Protein AF-A0A2V6NRJ3-F1 (afdb_monomer)

Sequence (224 aa):
MLRALVRHWELKLLSLVVAVTLWFFVVGGEKSEIMLSARLEYVNLPPGLTLVGPTPETIDVLVQGVRTTLARLTPEDLRAEVNLARLRAGEAVVQLVPDSVLKPRGVSVLRLSPSRVHLALEPIATAEVRVVPRLTGTPEPGYRVGAVSITPPTVEVRGPRSEVASRAEIHTSPIDVSGARGPITRSVALAPAPGAVRLTKTRAVDVTVEIREQRVVPQNRPPR

pLDDT: mean 86.4, std 8.78, range [53.56, 94.94]

Foldseek 3Di:
DCVVVPPPVVVVVVVVVVVVVVVCVVVVDPKDKDKEKAAEEEPQADPQKDWDDDFDRIKIWIKIFGPVVVVPDHNDQKYAYDYCNPPDAAKDKDFGDQVSIRHDPGMGTDDIVPRITIIGMAGKDKDKAFEDEAEDAAEDPQKDWDDKDKVPRIFIKIFGPVLRVVGRYWYWDYDYNHHPDAKDWDWTATDDDPDGMDGDPDGTMIMIIGMDGDPDPPPDDDDD

Mean predicted aligned error: 10.9 Å

Nearest PDB structures (foldseek):
  4qdy-assembly1_A-2  TM=5.725E-01  e=2.135E-10  Streptococcus pneumoniae TIGR4
  2kxy-assembly1_A  TM=7.246E-01  e=1.358E-04  Streptococcus thermophilus LMG 18311
  4w29-assembly2_DZ  TM=2.722E-01  e=9.051E-03  Thermus thermophilus HB27
  4fzq-assembly1_F  TM=2.663E-01  e=5.347E+00  Streptococcus suis 98HAH33
  4aod-assembly1_A  TM=1.430E-01  e=2.359E+00  Biomphalaria glabrata

Solvent-accessible surface area (backbone atoms only — not comparable to full-atom values): 12826 Å² total; per-residue (Å²): 124,70,70,70,66,62,58,64,46,66,62,52,49,51,50,48,51,52,49,52,53,52,48,49,61,73,63,66,67,70,63,42,75,50,80,43,54,23,41,46,43,81,38,60,69,49,89,62,52,40,81,54,79,86,66,75,58,58,35,43,32,35,35,34,23,45,57,76,58,56,75,70,62,53,47,86,58,28,39,32,56,44,79,35,63,87,62,65,76,42,80,45,77,48,74,63,51,64,83,41,38,50,61,58,89,73,56,44,60,78,46,57,43,70,42,61,45,68,44,33,31,30,47,55,39,74,47,77,23,37,59,42,81,34,77,37,77,54,44,29,93,60,37,37,82,55,65,7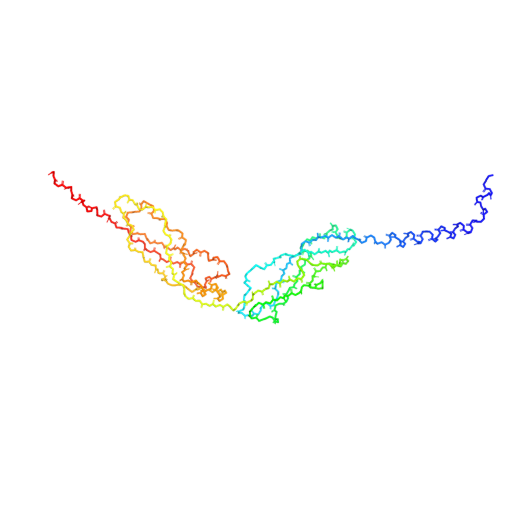4,49,54,48,64,51,57,44,55,36,35,20,40,40,68,65,49,72,74,41,67,65,43,46,34,45,78,42,77,42,57,65,37,83,50,68,46,75,46,80,38,46,54,44,84,54,83,78,74,47,41,66,74,83,64,62,58,34,40,37,37,38,36,39,41,75,53,81,77,75,80,78,78,76,78,83,130

Radius of gyration: 35.21 Å; Cα contacts (8 Å, |Δi|>4): 428; chains: 1; bounding box: 82×29×127 Å

Secondary structure (DSSP, 8-state):
-THHHHTTHHHHHHHHHHHHHHHHHHHTT-EEEEEEEEEEEEE-PPTTEEEES---SEEEEEEEEEHHHHTT--GGG-EEEEE-TT--SEEEEEE--GGGEE--TTEEEEEEESSEEEEEEEEEEEEEEEEE--EES-PPTTEEEEEEEEESSEEEEEEEHHHHHT--EEEBSPEE-TT--S-EEEEEEBPPPSSS-EESS-SEEEEEEEEEE------PPPP-

Structure (mmCIF, N/CA/C/O backbone):
data_AF-A0A2V6NRJ3-F1
#
_entry.id   AF-A0A2V6NRJ3-F1
#
loop_
_atom_site.group_PDB
_atom_site.id
_atom_site.type_symbol
_atom_site.label_atom_id
_atom_site.label_alt_id
_atom_site.label_comp_id
_atom_site.label_asym_id
_atom_site.label_entity_id
_atom_site.label_seq_id
_atom_site.pdbx_PDB_ins_code
_atom_site.Cartn_x
_atom_site.Cartn_y
_atom_site.Cartn_z
_atom_site.occupancy
_atom_site.B_iso_or_equiv
_atom_site.auth_seq_id
_atom_site.auth_comp_id
_atom_site.auth_asym_id
_atom_site.auth_atom_id
_atom_site.pdbx_PDB_model_num
ATOM 1 N N . MET A 1 1 ? 62.191 12.657 -53.535 1.00 53.56 1 MET A N 1
ATOM 2 C CA . MET A 1 1 ? 61.466 12.024 -52.409 1.00 53.56 1 MET A CA 1
ATOM 3 C C . MET A 1 1 ? 59.938 12.153 -52.512 1.00 53.56 1 MET A C 1
ATOM 5 O O . MET A 1 1 ? 59.269 11.167 -52.247 1.00 53.56 1 MET A O 1
ATOM 9 N N . LEU A 1 2 ? 59.361 13.266 -53.002 1.00 55.47 2 LEU A N 1
ATOM 10 C CA . LEU A 1 2 ? 57.891 13.418 -53.124 1.00 55.47 2 LEU A CA 1
ATOM 11 C C . LEU A 1 2 ? 57.203 12.556 -54.211 1.00 55.47 2 LEU A C 1
ATOM 13 O O . LEU A 1 2 ? 56.024 12.248 -54.082 1.00 55.47 2 LEU A O 1
ATOM 17 N N . ARG A 1 3 ? 57.903 12.109 -55.266 1.00 55.88 3 ARG A N 1
ATOM 18 C CA . ARG A 1 3 ? 57.294 11.313 -56.362 1.00 55.88 3 ARG A CA 1
ATOM 19 C C . ARG A 1 3 ? 56.831 9.907 -55.945 1.00 55.88 3 ARG A C 1
ATOM 21 O O . ARG A 1 3 ? 55.933 9.359 -56.574 1.00 55.88 3 ARG A O 1
ATOM 28 N N . ALA A 1 4 ? 57.394 9.341 -54.875 1.00 61.56 4 ALA A N 1
ATOM 29 C CA . ALA A 1 4 ? 56.942 8.061 -54.319 1.00 61.56 4 ALA A CA 1
ATOM 30 C C . ALA A 1 4 ? 55.594 8.188 -53.581 1.00 61.56 4 ALA A C 1
ATOM 32 O O . ALA A 1 4 ? 54.840 7.219 -53.499 1.00 61.56 4 ALA A O 1
ATOM 33 N N . LEU A 1 5 ? 55.261 9.389 -53.088 1.00 61.09 5 LEU A N 1
ATOM 34 C CA . LEU A 1 5 ? 53.982 9.647 -52.426 1.00 61.09 5 LEU A CA 1
ATOM 35 C C . LEU A 1 5 ? 52.813 9.689 -53.422 1.00 61.09 5 LEU A C 1
ATOM 37 O O . LEU A 1 5 ? 51.746 9.169 -53.102 1.00 61.09 5 LEU A O 1
ATOM 41 N N . VAL A 1 6 ? 53.031 10.233 -54.626 1.00 63.06 6 VAL A N 1
ATOM 42 C CA . VAL A 1 6 ? 51.985 10.453 -55.652 1.00 63.06 6 VAL A CA 1
ATOM 43 C C . VAL A 1 6 ? 51.696 9.196 -56.492 1.00 63.06 6 VAL A C 1
ATOM 45 O O . VAL A 1 6 ? 50.669 9.102 -57.161 1.00 63.06 6 VAL A O 1
ATOM 48 N N . ARG A 1 7 ? 52.566 8.179 -56.439 1.00 68.06 7 ARG A N 1
ATOM 49 C CA . ARG A 1 7 ? 52.340 6.904 -57.136 1.00 68.06 7 ARG A CA 1
ATOM 50 C C . ARG A 1 7 ? 51.262 6.089 -56.402 1.00 68.06 7 ARG A C 1
ATOM 52 O O . ARG A 1 7 ? 51.369 5.876 -55.193 1.00 68.06 7 ARG A O 1
ATOM 59 N N . HIS A 1 8 ? 50.239 5.643 -57.136 1.00 77.25 8 HIS A N 1
ATOM 60 C CA . HIS A 1 8 ? 49.034 4.954 -56.632 1.00 77.25 8 HIS A CA 1
ATOM 61 C C . HIS A 1 8 ? 48.140 5.791 -55.699 1.00 77.25 8 HIS A C 1
ATOM 63 O O . HIS A 1 8 ? 47.551 5.262 -54.756 1.00 77.25 8 HIS A O 1
ATOM 69 N N . TRP A 1 9 ? 48.036 7.099 -55.944 1.00 81.31 9 TRP A N 1
ATOM 70 C CA . TRP A 1 9 ? 47.175 7.985 -55.154 1.00 81.31 9 TRP A CA 1
ATOM 71 C C . TRP A 1 9 ? 45.694 7.550 -55.167 1.00 81.31 9 TRP A C 1
ATOM 73 O O . TRP A 1 9 ? 45.023 7.687 -54.150 1.00 81.31 9 TRP A O 1
ATOM 83 N N . GLU A 1 10 ? 45.229 6.932 -56.257 1.00 83.62 10 GLU A N 1
ATOM 84 C CA . GLU A 1 10 ? 43.870 6.388 -56.415 1.00 83.62 10 GLU A CA 1
ATOM 85 C C . GLU A 1 10 ? 43.563 5.264 -55.416 1.00 83.62 10 GLU A C 1
ATOM 87 O O . GLU A 1 10 ? 42.546 5.296 -54.728 1.00 83.62 10 GLU A O 1
ATOM 92 N N . LEU A 1 11 ? 44.477 4.297 -55.275 1.00 86.88 11 LEU A N 1
ATOM 93 C CA . LEU A 1 11 ? 44.319 3.179 -54.337 1.00 86.88 11 LEU A CA 1
ATOM 94 C C . LEU A 1 11 ? 44.383 3.655 -52.882 1.00 86.88 11 LEU A C 1
ATOM 96 O O . LEU A 1 11 ? 43.649 3.159 -52.029 1.00 86.88 11 LEU A O 1
ATOM 100 N N . LYS A 1 12 ? 45.229 4.652 -52.598 1.00 85.69 12 LYS A N 1
ATOM 101 C CA . LYS A 1 12 ? 45.310 5.274 -51.270 1.00 85.69 12 LYS A CA 1
ATOM 102 C C . LYS A 1 12 ? 44.023 6.029 -50.938 1.00 85.69 12 LYS A C 1
ATOM 104 O O . LYS A 1 12 ? 43.508 5.866 -49.835 1.00 85.69 12 LYS A O 1
ATOM 109 N N . LEU A 1 13 ? 43.474 6.785 -51.892 1.00 90.69 13 LEU A N 1
ATOM 110 C CA . LEU A 1 13 ? 42.197 7.485 -51.741 1.00 90.69 13 LEU A CA 1
ATOM 111 C C . LEU A 1 13 ? 41.055 6.492 -51.489 1.00 90.69 13 LEU A C 1
ATOM 113 O O . LEU A 1 13 ? 40.307 6.659 -50.532 1.00 90.69 13 LEU A O 1
ATOM 117 N N . LEU A 1 14 ? 40.970 5.425 -52.288 1.00 92.00 14 LEU A N 1
ATOM 118 C CA . LEU A 1 14 ? 39.977 4.365 -52.116 1.00 92.00 14 LEU A CA 1
ATOM 119 C C . LEU A 1 14 ? 40.068 3.734 -50.719 1.00 92.00 14 LEU A C 1
ATOM 121 O O . LEU A 1 14 ? 39.056 3.595 -50.035 1.00 92.00 14 LEU A O 1
ATOM 125 N N . SER A 1 15 ? 41.283 3.406 -50.265 1.00 93.50 15 SER A N 1
ATOM 126 C CA . SER A 1 15 ? 41.498 2.829 -48.933 1.00 93.50 15 SER A CA 1
ATOM 127 C C . SER A 1 15 ? 41.101 3.784 -47.805 1.00 93.50 15 SER A C 1
ATOM 129 O O . SER A 1 15 ? 40.518 3.347 -46.817 1.00 93.50 15 SER A O 1
ATOM 131 N N . LEU A 1 16 ? 41.349 5.088 -47.975 1.00 94.06 16 LEU A N 1
ATOM 132 C CA . LEU A 1 16 ? 40.968 6.114 -47.010 1.00 94.06 16 LEU A CA 1
ATOM 133 C C . LEU A 1 16 ? 39.446 6.255 -46.938 1.00 94.06 16 LEU A C 1
ATOM 135 O O . LEU A 1 16 ? 38.899 6.308 -45.843 1.00 94.06 16 LEU A O 1
ATOM 139 N N . VAL A 1 17 ? 38.760 6.270 -48.083 1.00 94.94 17 VAL A N 1
ATOM 140 C CA . VAL A 1 17 ? 37.293 6.341 -48.133 1.00 94.94 17 VAL A CA 1
ATOM 141 C C . VAL A 1 17 ? 36.680 5.128 -47.441 1.00 94.94 17 VAL A C 1
ATOM 143 O O . VAL A 1 17 ? 35.855 5.300 -46.549 1.00 94.94 17 VAL A O 1
ATOM 146 N N . VAL A 1 18 ? 37.130 3.916 -47.777 1.00 94.69 18 VAL A N 1
ATOM 147 C CA . VAL A 1 18 ? 36.642 2.682 -47.141 1.00 94.69 18 VAL A CA 1
ATOM 148 C C . VAL A 1 18 ? 36.914 2.696 -45.638 1.00 94.69 18 VAL A C 1
ATOM 150 O O . VAL A 1 18 ? 36.018 2.373 -44.863 1.00 94.69 18 VAL A O 1
ATOM 153 N N . ALA A 1 19 ? 38.106 3.118 -45.209 1.00 94.88 19 ALA A N 1
ATOM 154 C CA . ALA A 1 19 ? 38.441 3.230 -43.793 1.00 94.88 19 ALA A CA 1
ATOM 155 C C . ALA A 1 19 ? 37.551 4.247 -43.062 1.00 94.88 19 ALA A C 1
ATOM 157 O O . ALA A 1 19 ? 37.085 3.953 -41.967 1.00 94.88 19 ALA A O 1
ATOM 158 N N . VAL A 1 20 ? 37.265 5.408 -43.663 1.00 93.69 20 VAL A N 1
ATOM 159 C CA . VAL A 1 20 ? 36.378 6.434 -43.086 1.00 93.69 20 VAL A CA 1
ATOM 160 C C . VAL A 1 20 ? 34.932 5.943 -43.021 1.00 93.69 20 VAL A C 1
ATOM 162 O O . VAL A 1 20 ? 34.273 6.142 -42.004 1.00 93.69 20 VAL A O 1
ATOM 165 N N . THR A 1 21 ? 34.438 5.260 -44.057 1.00 91.31 21 THR A N 1
ATOM 166 C CA . THR A 1 21 ? 33.099 4.654 -44.051 1.00 91.31 21 THR A CA 1
ATOM 167 C C . THR A 1 21 ? 32.986 3.573 -42.980 1.00 91.31 21 THR A C 1
ATOM 169 O O . THR A 1 21 ? 32.015 3.564 -42.226 1.00 91.31 21 THR A O 1
ATOM 172 N N . LEU A 1 22 ? 33.988 2.695 -42.868 1.00 90.75 22 LEU A N 1
ATOM 173 C CA . LEU A 1 22 ? 34.015 1.644 -41.852 1.00 90.75 22 LEU A CA 1
ATOM 174 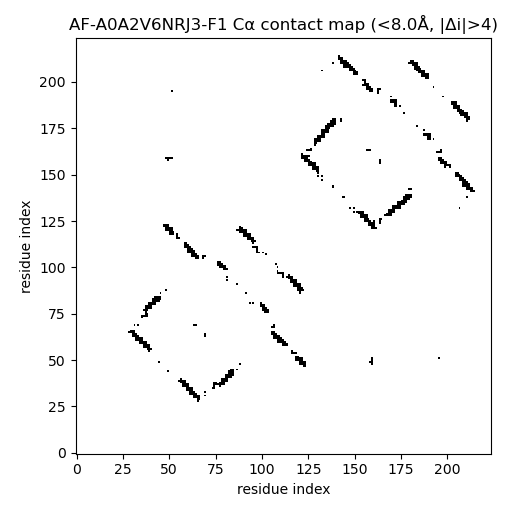C C . LEU A 1 22 ? 34.127 2.241 -40.443 1.00 90.75 22 LEU A C 1
ATOM 176 O O . LEU A 1 22 ? 33.425 1.811 -39.536 1.00 90.75 22 LEU A O 1
ATOM 180 N N . TRP A 1 23 ? 34.958 3.270 -40.267 1.00 88.25 23 TRP A N 1
ATOM 181 C CA . TRP A 1 23 ? 35.092 3.994 -39.006 1.00 88.25 23 TRP A CA 1
ATOM 182 C C . TRP A 1 23 ? 33.776 4.662 -38.603 1.00 88.25 23 TRP A C 1
ATOM 184 O O . TRP A 1 23 ? 33.347 4.511 -37.465 1.00 88.25 23 TRP A O 1
ATOM 194 N N . PHE A 1 24 ? 33.079 5.319 -39.533 1.00 85.38 24 PHE A N 1
ATOM 195 C CA . PHE A 1 24 ? 31.773 5.918 -39.258 1.00 85.38 24 PHE A CA 1
ATOM 196 C C . PHE A 1 24 ? 30.711 4.862 -38.922 1.00 85.38 24 PHE A C 1
ATOM 198 O O . PHE A 1 24 ? 29.889 5.079 -38.037 1.00 85.38 24 PHE A O 1
ATOM 205 N N . PHE A 1 25 ? 30.750 3.699 -39.577 1.00 83.50 25 PHE A N 1
ATOM 206 C CA . PHE A 1 25 ? 29.865 2.576 -39.264 1.00 83.50 25 PHE A CA 1
ATOM 207 C C . PHE A 1 25 ? 30.134 1.991 -37.867 1.00 83.50 25 PHE A C 1
ATOM 209 O O . PHE A 1 25 ? 29.195 1.645 -37.159 1.00 83.50 25 PHE A O 1
ATOM 216 N N . VAL A 1 26 ? 31.404 1.924 -37.450 1.00 80.31 26 VAL A N 1
ATOM 217 C CA . VAL A 1 26 ? 31.814 1.413 -36.130 1.00 80.31 26 VAL A CA 1
ATOM 218 C C . VAL A 1 26 ? 31.542 2.423 -35.007 1.00 80.31 26 VAL A C 1
ATOM 220 O O . VAL A 1 26 ? 31.117 2.030 -33.927 1.00 80.31 26 VAL A O 1
ATOM 223 N N . VAL A 1 27 ? 31.759 3.719 -35.248 1.00 73.06 27 VAL A N 1
ATOM 224 C CA . VAL A 1 27 ? 31.543 4.797 -34.260 1.00 73.06 27 VAL A CA 1
ATOM 225 C C . VAL A 1 27 ? 30.073 5.236 -34.199 1.00 73.06 27 VAL A C 1
ATOM 227 O O . VAL A 1 27 ? 29.630 5.848 -33.224 1.00 73.06 27 VAL A O 1
ATOM 230 N N . GLY A 1 28 ? 29.289 4.902 -35.225 1.00 61.88 28 GLY A N 1
ATOM 231 C CA . GLY A 1 28 ? 27.873 5.218 -35.363 1.00 61.88 28 GLY A CA 1
ATOM 232 C C . GLY A 1 28 ? 26.976 4.451 -34.394 1.00 61.88 28 GLY A C 1
ATOM 233 O O . GLY A 1 28 ? 26.194 3.602 -34.809 1.00 61.88 28 GLY A O 1
ATOM 234 N N . GLY A 1 29 ? 27.033 4.801 -33.110 1.00 65.00 29 GLY A N 1
ATOM 235 C CA . GLY A 1 29 ? 26.020 4.424 -32.130 1.00 65.00 29 GLY A CA 1
ATOM 236 C C . GLY A 1 29 ? 26.569 3.735 -30.893 1.00 65.00 29 GLY A C 1
ATOM 237 O O . GLY A 1 29 ? 26.218 2.587 -30.629 1.00 65.00 29 GLY A O 1
ATOM 238 N N . GLU A 1 30 ? 27.334 4.463 -30.078 1.00 70.31 30 GLU A N 1
ATOM 239 C CA . GLU A 1 30 ? 27.558 4.084 -28.680 1.00 70.31 30 GLU A CA 1
ATOM 240 C C . GLU A 1 30 ? 26.231 4.173 -27.909 1.00 70.31 30 GLU A C 1
ATOM 242 O O . GLU A 1 30 ? 25.899 5.168 -27.253 1.00 70.31 30 GLU A O 1
ATOM 247 N N . LYS A 1 31 ? 25.417 3.126 -28.040 1.00 77.50 31 LYS A N 1
ATOM 248 C CA . LYS A 1 31 ? 24.295 2.889 -27.144 1.00 77.50 31 LYS A CA 1
ATOM 249 C C . LYS A 1 31 ? 24.882 2.519 -25.792 1.00 77.50 31 LYS A C 1
ATOM 251 O O . LYS A 1 31 ? 25.672 1.587 -25.688 1.00 77.50 31 LYS A O 1
ATOM 256 N N . SER A 1 32 ? 24.508 3.273 -24.772 1.00 85.12 32 SER A N 1
ATOM 257 C CA . SER A 1 32 ? 24.878 2.974 -23.395 1.00 85.12 32 SER A CA 1
ATOM 258 C C . SER A 1 32 ? 23.688 2.330 -22.692 1.00 85.12 32 SER A C 1
ATOM 260 O O . SER A 1 32 ? 22.548 2.486 -23.135 1.00 85.12 32 SER A O 1
ATOM 262 N N . GLU A 1 33 ? 23.963 1.586 -21.628 1.00 91.31 33 GLU A N 1
ATOM 263 C CA . GLU A 1 33 ? 22.962 0.948 -20.783 1.00 91.31 33 GLU A CA 1
ATOM 264 C C . GLU A 1 33 ? 23.112 1.483 -19.363 1.00 91.31 33 GLU A C 1
ATOM 266 O O . GLU A 1 33 ? 24.217 1.500 -18.820 1.00 91.31 33 GLU A O 1
ATOM 271 N N . ILE A 1 34 ? 22.011 1.937 -18.769 1.00 90.94 34 ILE A N 1
ATOM 272 C CA . ILE A 1 34 ? 21.980 2.402 -17.380 1.00 90.94 34 ILE A CA 1
ATOM 273 C C . ILE A 1 34 ? 20.817 1.748 -16.639 1.00 90.94 34 ILE A C 1
ATOM 275 O O . ILE A 1 34 ? 19.773 1.460 -17.225 1.00 90.94 34 ILE A O 1
ATOM 279 N N . MET A 1 35 ? 21.007 1.509 -15.343 1.00 91.31 35 MET A N 1
ATOM 280 C CA . MET A 1 35 ? 19.947 1.043 -14.453 1.00 91.31 35 MET A CA 1
ATOM 281 C C . MET A 1 35 ? 19.276 2.255 -13.810 1.00 91.31 35 MET A C 1
ATOM 283 O O . MET A 1 35 ? 19.960 3.100 -13.234 1.00 91.31 35 MET A O 1
ATOM 287 N N . LEU A 1 36 ? 17.952 2.330 -13.895 1.00 91.50 36 LEU A N 1
ATOM 288 C CA . LEU A 1 36 ? 17.148 3.366 -13.254 1.00 91.50 36 LEU A CA 1
ATOM 289 C C . LEU A 1 36 ? 15.957 2.735 -12.547 1.00 91.50 36 LEU A C 1
ATOM 291 O O . LEU A 1 36 ? 15.417 1.738 -13.014 1.00 91.50 36 LEU A O 1
ATOM 295 N N . SER A 1 37 ? 15.509 3.343 -11.456 1.00 92.38 37 SER A N 1
ATOM 296 C CA . SER A 1 37 ? 14.285 2.914 -10.787 1.00 92.38 37 SER A CA 1
ATOM 297 C C . SER A 1 37 ? 13.082 3.624 -11.410 1.00 92.38 37 SER A C 1
ATOM 299 O O . SER A 1 37 ? 13.050 4.849 -11.471 1.00 92.38 37 SER A O 1
ATOM 301 N N . ALA A 1 38 ? 12.096 2.862 -11.873 1.00 91.94 38 ALA A N 1
ATOM 302 C CA . ALA A 1 38 ? 10.825 3.366 -12.387 1.00 91.94 38 ALA A CA 1
ATOM 303 C C . ALA A 1 38 ? 9.729 3.208 -11.330 1.00 91.94 38 ALA A C 1
ATOM 305 O O . ALA A 1 38 ? 9.717 2.220 -10.589 1.00 91.94 38 ALA A O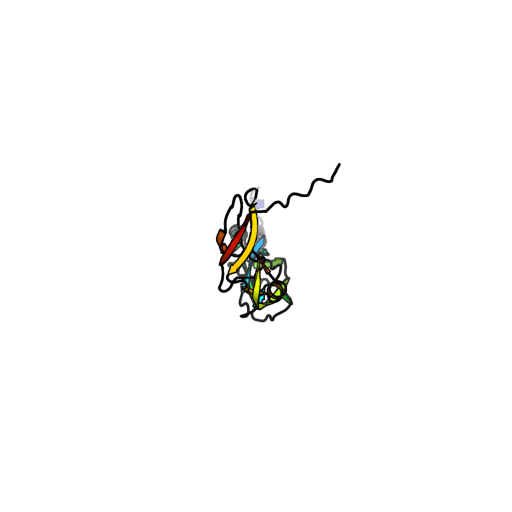 1
ATOM 306 N N . ARG A 1 39 ? 8.783 4.150 -11.279 1.00 92.50 39 ARG A N 1
ATOM 307 C CA . ARG A 1 39 ? 7.609 4.038 -10.399 1.00 92.50 39 ARG A CA 1
ATOM 308 C C . ARG A 1 39 ? 6.617 3.034 -10.984 1.00 92.50 39 ARG A C 1
ATOM 310 O O . ARG A 1 39 ? 6.313 3.092 -12.175 1.00 92.50 39 ARG A O 1
ATOM 317 N N . LEU A 1 40 ? 6.121 2.131 -10.142 1.00 91.69 40 LEU A N 1
ATOM 318 C CA . LEU A 1 40 ? 5.108 1.145 -10.498 1.00 91.69 40 LEU A CA 1
ATOM 319 C C . LEU A 1 40 ? 3.719 1.674 -10.125 1.00 91.69 40 LEU A C 1
ATOM 321 O O . LEU A 1 40 ? 3.447 1.957 -8.959 1.00 91.69 40 LEU A O 1
ATOM 325 N N . GLU A 1 41 ? 2.843 1.800 -11.115 1.00 91.81 41 GLU A N 1
ATOM 326 C CA . GLU A 1 41 ? 1.465 2.256 -10.952 1.00 91.81 41 GLU A CA 1
ATOM 327 C C . GLU A 1 41 ? 0.484 1.117 -11.244 1.00 91.81 41 GLU A C 1
ATOM 329 O O . GLU A 1 41 ? 0.568 0.419 -12.256 1.00 91.81 41 GLU A O 1
ATOM 334 N N . TYR A 1 42 ? -0.475 0.931 -10.342 1.00 91.31 42 TYR A N 1
ATOM 335 C CA . TYR A 1 42 ? -1.514 -0.085 -10.456 1.00 91.31 42 TYR A CA 1
ATOM 336 C C . TYR A 1 42 ? -2.785 0.551 -11.020 1.00 91.31 42 TYR A C 1
ATOM 338 O O . TYR A 1 42 ? -3.475 1.299 -10.326 1.00 91.31 42 TYR A O 1
ATOM 346 N N . VAL A 1 43 ? -3.104 0.258 -12.281 1.00 91.56 43 VAL A N 1
ATOM 347 C CA . VAL A 1 43 ? -4.228 0.872 -13.002 1.00 91.56 43 VAL A CA 1
ATOM 348 C C . VAL A 1 43 ? -5.411 -0.087 -13.126 1.00 91.56 43 VAL A C 1
ATOM 350 O O . VAL A 1 43 ? -5.253 -1.309 -13.165 1.00 91.56 43 VAL A O 1
ATOM 353 N N . ASN A 1 44 ? -6.618 0.476 -13.227 1.00 91.69 44 ASN A N 1
ATOM 354 C CA . ASN A 1 44 ? -7.875 -0.261 -13.404 1.00 91.69 44 ASN A CA 1
ATOM 355 C C . ASN A 1 44 ? -8.155 -1.316 -12.317 1.00 91.69 44 ASN A C 1
ATOM 357 O O . ASN A 1 44 ? -8.565 -2.437 -12.620 1.00 91.69 44 ASN A O 1
ATOM 361 N N . LEU A 1 45 ? -7.942 -0.966 -11.046 1.00 91.12 45 LEU A N 1
ATOM 362 C CA . LEU A 1 45 ? -8.330 -1.819 -9.922 1.00 91.12 45 LEU A CA 1
ATOM 363 C C . LEU A 1 45 ? -9.860 -2.030 -9.923 1.00 91.12 45 LEU A C 1
ATOM 365 O O . LEU A 1 45 ? -10.599 -1.041 -9.887 1.00 91.12 45 LEU A O 1
ATOM 369 N N . PRO A 1 46 ? -10.359 -3.283 -9.960 1.00 90.38 46 PRO A N 1
ATOM 370 C CA . PRO A 1 46 ? -11.793 -3.542 -9.954 1.00 90.38 46 PRO A CA 1
ATOM 371 C C . PRO A 1 46 ? -12.486 -2.959 -8.711 1.00 90.38 46 PRO A C 1
ATOM 373 O O . PRO A 1 46 ? -11.929 -3.014 -7.608 1.00 90.38 46 PRO A O 1
ATOM 376 N N . PRO A 1 47 ? -13.714 -2.424 -8.851 1.00 88.88 47 PRO A N 1
ATOM 377 C CA . PRO A 1 47 ? -14.427 -1.825 -7.733 1.00 88.88 47 PRO A CA 1
ATOM 378 C C . PRO A 1 47 ? -14.684 -2.861 -6.637 1.00 88.88 47 PRO A C 1
ATOM 380 O O . PRO A 1 47 ? -15.080 -3.994 -6.903 1.00 88.88 47 PRO A O 1
ATOM 383 N N . GLY A 1 48 ? -14.468 -2.455 -5.386 1.00 89.12 48 GLY A N 1
ATOM 384 C CA . GLY A 1 48 ? -14.662 -3.326 -4.228 1.00 89.12 48 GLY A CA 1
ATOM 385 C C . GLY A 1 48 ? -13.501 -4.278 -3.943 1.00 89.12 48 GLY A C 1
ATOM 386 O O . GLY A 1 48 ? -13.610 -5.038 -2.988 1.00 89.12 48 GLY A O 1
ATOM 387 N N . LEU A 1 49 ? -12.400 -4.226 -4.700 1.00 91.25 49 LEU A N 1
ATOM 388 C CA . LEU A 1 49 ? -11.150 -4.908 -4.363 1.00 91.25 49 LEU A CA 1
ATOM 389 C C . LEU A 1 49 ? -10.101 -3.913 -3.858 1.00 91.25 49 LEU A C 1
ATOM 391 O O . LEU A 1 49 ? -10.121 -2.734 -4.206 1.00 91.25 49 LEU A O 1
ATOM 395 N N . THR A 1 50 ? -9.171 -4.403 -3.047 1.00 91.19 50 THR A N 1
ATOM 396 C CA . THR A 1 50 ? -7.984 -3.673 -2.596 1.00 91.19 50 THR A CA 1
ATOM 397 C C . THR A 1 50 ? -6.763 -4.578 -2.655 1.00 91.19 50 THR A C 1
ATOM 399 O O . THR A 1 50 ? -6.880 -5.794 -2.497 1.00 91.19 50 THR A O 1
ATOM 402 N N . LEU A 1 51 ? -5.596 -3.982 -2.885 1.00 90.38 51 LEU A N 1
ATOM 403 C CA . LEU A 1 51 ? -4.316 -4.678 -2.790 1.00 90.38 51 LEU A CA 1
ATOM 404 C C . LEU A 1 51 ? -3.954 -4.889 -1.318 1.00 90.38 51 LEU A C 1
ATOM 406 O O . LEU A 1 51 ? -4.197 -4.011 -0.486 1.00 90.38 51 LEU A O 1
ATOM 410 N N . VAL A 1 52 ? -3.387 -6.053 -1.016 1.00 87.94 52 VAL A N 1
ATOM 411 C CA . VAL A 1 52 ? -2.956 -6.454 0.327 1.00 87.94 52 VAL A CA 1
ATOM 412 C C . VAL A 1 52 ? -1.525 -6.974 0.262 1.00 87.94 52 VAL A C 1
ATOM 414 O O . VAL A 1 52 ? -1.147 -7.669 -0.681 1.00 87.94 52 VAL A O 1
ATOM 417 N N . GLY A 1 53 ? -0.733 -6.656 1.286 1.00 82.69 53 GLY A N 1
ATOM 418 C CA . GLY A 1 53 ? 0.629 -7.160 1.439 1.00 82.69 53 GLY A CA 1
ATOM 419 C C . GLY A 1 53 ? 1.714 -6.280 0.802 1.00 82.69 53 GLY A C 1
ATOM 420 O O . GLY A 1 53 ? 1.474 -5.110 0.494 1.00 82.69 53 GLY A O 1
ATOM 421 N N . PRO A 1 54 ? 2.941 -6.815 0.663 1.00 80.31 54 PRO A N 1
ATOM 422 C CA . PRO A 1 54 ? 4.089 -6.064 0.171 1.00 80.31 54 PRO A CA 1
ATOM 423 C C . PRO A 1 54 ? 4.012 -5.896 -1.349 1.00 80.31 54 PRO A C 1
ATOM 425 O O . PRO A 1 54 ? 4.449 -6.756 -2.112 1.00 80.31 54 PRO A O 1
ATOM 428 N N . THR A 1 55 ? 3.471 -4.768 -1.795 1.00 85.19 55 THR A N 1
ATOM 429 C CA . THR A 1 55 ? 3.486 -4.376 -3.206 1.00 85.19 55 THR A CA 1
ATOM 430 C C . THR A 1 55 ? 4.656 -3.429 -3.467 1.00 85.19 55 THR A C 1
ATOM 432 O O . THR A 1 55 ? 4.716 -2.380 -2.823 1.00 85.19 55 THR A O 1
ATOM 435 N N . PRO A 1 56 ? 5.581 -3.743 -4.392 1.00 88.31 56 PRO A N 1
ATOM 436 C CA . PRO A 1 56 ? 6.655 -2.821 -4.735 1.00 88.31 56 PRO A CA 1
ATOM 437 C C . PRO A 1 56 ? 6.071 -1.542 -5.347 1.00 88.31 56 PRO A C 1
ATOM 439 O O . PRO A 1 56 ? 5.178 -1.603 -6.193 1.00 88.31 56 PRO A O 1
ATOM 442 N N . GLU A 1 57 ? 6.573 -0.387 -4.913 1.00 89.81 57 GLU A N 1
ATOM 443 C CA . GLU A 1 57 ? 6.230 0.922 -5.493 1.00 89.81 57 GLU A CA 1
ATOM 444 C C . GLU A 1 57 ? 7.203 1.332 -6.604 1.00 89.81 57 GLU A C 1
ATOM 446 O O . GLU A 1 57 ? 6.909 2.214 -7.413 1.00 89.81 57 GLU A O 1
ATOM 451 N N . THR A 1 58 ? 8.370 0.690 -6.646 1.00 92.25 58 THR A N 1
ATOM 452 C CA . THR A 1 58 ? 9.422 0.927 -7.628 1.00 92.25 58 THR A CA 1
ATOM 453 C C . THR A 1 58 ? 9.968 -0.390 -8.158 1.00 92.25 58 THR A C 1
ATOM 455 O O . THR A 1 58 ? 9.972 -1.411 -7.468 1.00 92.25 58 THR A O 1
ATOM 458 N N . ILE A 1 59 ? 10.423 -0.359 -9.407 1.00 93.06 59 ILE A N 1
ATOM 459 C CA . ILE A 1 59 ? 11.112 -1.470 -10.062 1.00 93.06 59 ILE A CA 1
ATOM 460 C C . ILE A 1 59 ? 12.392 -0.961 -10.709 1.00 93.06 59 ILE A C 1
ATOM 462 O O . ILE A 1 59 ? 12.436 0.168 -11.195 1.00 93.06 59 ILE A O 1
ATOM 466 N N . ASP A 1 60 ? 13.416 -1.799 -10.765 1.00 93.38 60 ASP A N 1
ATOM 467 C CA . ASP A 1 60 ? 14.646 -1.471 -11.471 1.00 93.38 60 ASP A CA 1
ATOM 468 C C . ASP A 1 60 ? 14.502 -1.814 -12.951 1.00 93.38 60 ASP A C 1
ATOM 470 O O . ASP A 1 60 ? 14.103 -2.917 -13.342 1.00 93.38 60 ASP A O 1
ATOM 474 N N . VAL A 1 61 ? 14.830 -0.840 -13.785 1.00 93.25 61 VAL A N 1
ATOM 475 C CA . VAL A 1 61 ? 14.681 -0.876 -15.232 1.00 93.25 61 VAL A CA 1
ATOM 476 C C . VAL A 1 61 ? 16.046 -0.638 -15.853 1.00 93.25 61 VAL A C 1
ATOM 478 O O . VAL A 1 61 ? 16.647 0.426 -15.706 1.00 93.25 61 VAL A O 1
ATOM 481 N N . LEU A 1 62 ? 16.530 -1.636 -16.585 1.00 92.94 62 LEU A N 1
ATOM 482 C CA . LEU A 1 62 ? 17.702 -1.492 -17.432 1.00 92.94 62 LEU A CA 1
ATOM 483 C C . LEU A 1 62 ? 17.261 -0.863 -18.749 1.00 92.94 62 LEU A C 1
ATOM 485 O O . LEU A 1 62 ? 16.509 -1.475 -19.517 1.00 92.94 62 LEU A O 1
ATOM 489 N N . VAL A 1 63 ? 17.734 0.350 -19.006 1.00 93.19 63 VAL A N 1
ATOM 490 C CA . VAL A 1 63 ? 17.414 1.105 -20.215 1.00 93.19 63 VAL A CA 1
ATOM 491 C C . VAL A 1 63 ? 18.637 1.261 -21.107 1.00 93.19 63 VAL A C 1
ATOM 493 O O . VAL A 1 63 ? 19.749 1.451 -20.626 1.00 93.19 63 VAL A O 1
ATOM 496 N N . GLN A 1 64 ? 18.413 1.215 -22.417 1.00 92.00 64 GLN A N 1
ATOM 497 C CA . GLN A 1 64 ? 19.409 1.413 -23.461 1.00 92.00 64 GLN A CA 1
ATOM 498 C C . GLN A 1 64 ? 19.030 2.612 -24.330 1.00 92.00 64 GLN A C 1
ATOM 500 O O . GLN A 1 64 ? 17.876 2.765 -24.735 1.00 92.00 64 GLN A O 1
ATOM 505 N N . GLY A 1 65 ? 20.005 3.452 -24.658 1.00 90.00 65 GLY A N 1
ATOM 506 C CA . GLY A 1 65 ? 19.774 4.640 -25.472 1.00 90.00 65 GLY A CA 1
ATOM 507 C C . GLY A 1 65 ? 21.057 5.382 -25.815 1.00 90.00 65 GLY A C 1
ATOM 508 O O . GLY A 1 65 ? 22.162 4.960 -25.474 1.00 90.00 65 GLY A O 1
ATOM 509 N N . VAL A 1 66 ? 20.906 6.512 -26.505 1.00 89.12 66 VAL A N 1
ATOM 510 C CA . VAL A 1 66 ? 22.029 7.415 -26.789 1.00 89.12 66 VAL A CA 1
ATOM 511 C C . VAL A 1 66 ? 22.508 8.038 -25.479 1.00 89.12 66 VAL A C 1
ATOM 513 O O . VAL A 1 66 ? 21.695 8.473 -24.661 1.00 89.12 66 VAL A O 1
ATOM 516 N N . ARG A 1 67 ? 23.828 8.128 -25.291 1.00 85.56 67 ARG A N 1
ATOM 517 C CA . ARG A 1 67 ? 24.454 8.633 -24.057 1.00 85.56 67 ARG A CA 1
ATOM 518 C C . ARG A 1 67 ? 23.900 9.986 -23.588 1.00 85.56 67 ARG A C 1
ATOM 520 O O . ARG A 1 67 ? 23.703 10.187 -22.396 1.00 85.56 67 ARG A O 1
ATOM 527 N N . THR A 1 68 ? 23.612 10.899 -24.513 1.00 85.94 68 THR A N 1
ATOM 528 C CA . THR A 1 68 ? 23.051 12.227 -24.210 1.00 85.94 68 THR A CA 1
ATOM 529 C C . THR A 1 68 ? 21.604 12.177 -23.722 1.00 85.94 68 THR A C 1
ATOM 531 O O . THR A 1 68 ? 21.235 12.976 -22.865 1.00 85.94 68 THR A O 1
ATOM 534 N N . THR A 1 69 ? 20.795 11.248 -24.237 1.00 86.44 69 THR A N 1
ATOM 535 C CA . THR A 1 69 ? 19.412 11.022 -23.796 1.00 86.44 69 THR A CA 1
ATOM 536 C C . THR A 1 69 ? 19.393 10.381 -22.416 1.00 86.44 69 THR A C 1
ATOM 538 O O . THR A 1 69 ? 18.684 10.853 -21.534 1.00 86.44 69 THR A O 1
ATOM 541 N N . LEU A 1 70 ? 20.221 9.354 -22.208 1.00 86.88 70 LEU A N 1
ATOM 542 C CA . LEU A 1 70 ? 20.319 8.662 -20.924 1.00 86.88 70 LEU A CA 1
ATOM 543 C C . LEU A 1 70 ? 20.828 9.572 -19.803 1.00 86.88 70 LEU A C 1
ATOM 545 O O . LEU A 1 70 ? 20.318 9.506 -18.694 1.00 86.88 70 LEU A O 1
ATOM 549 N N . ALA A 1 71 ? 21.768 10.474 -20.096 1.00 86.31 71 ALA A N 1
ATOM 550 C CA . ALA A 1 71 ? 22.282 11.432 -19.115 1.00 86.31 71 ALA A CA 1
ATOM 551 C C . ALA A 1 71 ? 21.245 12.468 -18.637 1.00 86.31 71 ALA A C 1
ATOM 553 O O . ALA A 1 71 ? 21.470 13.127 -17.627 1.00 86.31 71 ALA A O 1
ATOM 554 N N . ARG A 1 72 ? 20.138 12.650 -19.369 1.00 88.50 72 ARG A N 1
ATOM 555 C CA . ARG A 1 72 ? 19.045 13.570 -19.008 1.00 88.50 72 ARG A CA 1
ATOM 556 C C . ARG A 1 72 ? 17.829 12.855 -18.430 1.00 88.50 72 ARG A C 1
ATOM 558 O O . ARG A 1 72 ? 16.898 13.526 -18.002 1.00 88.50 72 ARG A O 1
ATOM 565 N N . LEU A 1 73 ? 17.816 11.528 -18.485 1.00 88.19 73 LEU A N 1
ATOM 566 C CA . LEU A 1 73 ? 16.672 10.723 -18.101 1.00 88.19 73 LEU A CA 1
ATOM 567 C C . LEU A 1 73 ? 16.545 10.699 -16.579 1.00 88.19 73 LEU A C 1
ATOM 569 O O . LEU A 1 73 ? 17.515 10.409 -15.878 1.00 88.19 73 LEU A O 1
ATOM 573 N N . THR A 1 74 ? 15.347 10.977 -16.076 1.00 87.88 74 THR A N 1
ATOM 574 C CA . THR A 1 74 ? 15.046 10.910 -14.647 1.00 87.88 74 THR A CA 1
ATOM 575 C C . THR A 1 74 ? 14.163 9.700 -14.327 1.00 87.88 74 THR A C 1
ATOM 577 O O . THR A 1 74 ? 13.457 9.198 -15.203 1.00 87.88 74 THR A O 1
ATOM 580 N N . PRO A 1 75 ? 14.157 9.221 -13.069 1.00 85.75 75 PRO A N 1
ATOM 581 C CA . PRO A 1 75 ? 13.215 8.198 -12.607 1.00 85.75 75 PRO A CA 1
ATOM 582 C C . PRO A 1 75 ? 11.738 8.526 -12.886 1.00 85.75 75 PRO A C 1
ATOM 584 O O . PRO A 1 75 ? 10.936 7.622 -13.094 1.00 85.75 75 PRO A O 1
ATOM 587 N N . GLU A 1 76 ? 11.367 9.810 -12.909 1.00 87.25 76 GLU A N 1
ATOM 588 C CA . GLU A 1 76 ? 9.983 10.269 -13.112 1.00 87.25 76 GLU A CA 1
ATOM 589 C C . GLU A 1 76 ? 9.500 10.127 -14.563 1.00 87.25 76 GLU A C 1
ATOM 591 O O . GLU A 1 76 ? 8.292 10.017 -14.810 1.00 87.25 76 GLU A O 1
ATOM 596 N N . ASP A 1 77 ? 10.444 10.086 -15.509 1.00 87.88 77 ASP A N 1
ATOM 597 C CA . ASP A 1 77 ? 10.192 9.861 -16.935 1.00 87.88 77 ASP A CA 1
ATOM 598 C C . ASP A 1 77 ? 9.877 8.390 -17.249 1.00 87.88 77 ASP A C 1
ATOM 600 O O . ASP A 1 77 ? 9.441 8.075 -18.359 1.00 87.88 77 ASP A O 1
ATOM 604 N N . LEU A 1 78 ? 10.121 7.487 -16.291 1.00 89.19 78 LEU A N 1
ATOM 605 C CA . LEU A 1 78 ? 9.882 6.054 -16.411 1.00 89.19 78 LEU A CA 1
ATOM 606 C C . LEU A 1 78 ? 8.737 5.633 -15.488 1.00 89.19 78 LEU A C 1
ATOM 608 O O . LEU A 1 78 ? 8.875 5.589 -14.263 1.00 89.19 78 LEU A O 1
ATOM 612 N N . ARG A 1 79 ? 7.603 5.268 -16.088 1.00 91.81 79 ARG A N 1
ATOM 613 C CA . ARG A 1 79 ? 6.421 4.797 -15.353 1.00 91.81 79 ARG A CA 1
ATOM 614 C C . ARG A 1 79 ? 6.014 3.431 -15.855 1.00 91.81 79 ARG A C 1
ATOM 616 O O . ARG A 1 79 ? 5.768 3.262 -17.043 1.00 91.81 79 ARG A O 1
ATOM 623 N N . ALA A 1 80 ? 5.968 2.457 -14.962 1.00 91.12 80 ALA A N 1
ATOM 624 C CA . ALA A 1 80 ? 5.528 1.110 -15.273 1.00 91.12 80 ALA A CA 1
ATOM 625 C C . ALA A 1 80 ? 4.068 0.953 -14.851 1.00 91.12 80 ALA A C 1
ATOM 627 O O . ALA A 1 80 ? 3.748 1.142 -13.682 1.00 91.12 80 ALA A O 1
ATOM 628 N N . GLU A 1 81 ? 3.192 0.589 -15.782 1.00 91.12 81 GLU A N 1
ATOM 629 C CA . GLU A 1 81 ? 1.773 0.395 -15.488 1.00 91.12 81 GLU A CA 1
ATOM 630 C C . GLU A 1 81 ? 1.414 -1.090 -15.413 1.00 91.12 81 GLU A C 1
ATOM 632 O O . GLU A 1 81 ? 1.736 -1.886 -16.300 1.00 91.12 81 GLU A O 1
ATOM 637 N N . VAL A 1 82 ? 0.685 -1.465 -14.363 1.00 91.44 82 VAL A N 1
ATOM 638 C CA . VAL A 1 82 ? 0.148 -2.813 -14.171 1.00 91.44 82 VAL A CA 1
ATOM 639 C C . VAL A 1 82 ? -1.366 -2.758 -14.228 1.00 91.44 82 VAL A C 1
ATOM 641 O O . VAL A 1 82 ? -2.015 -2.210 -13.339 1.00 91.44 82 VAL A O 1
ATOM 644 N N . ASN A 1 83 ? -1.943 -3.351 -15.271 1.00 90.50 83 ASN A N 1
ATOM 645 C CA . ASN A 1 83 ? -3.390 -3.393 -15.436 1.00 90.50 83 ASN A CA 1
ATOM 646 C C . ASN A 1 83 ? -4.013 -4.523 -14.603 1.00 90.50 83 ASN A C 1
ATOM 648 O O . ASN A 1 83 ? -3.802 -5.704 -14.883 1.00 90.50 83 ASN A O 1
ATOM 652 N N . LEU A 1 84 ? -4.823 -4.150 -13.612 1.00 90.25 84 LEU A N 1
ATOM 653 C CA . LEU A 1 84 ? -5.489 -5.074 -12.693 1.00 90.25 84 LEU A CA 1
ATOM 654 C C . LEU A 1 84 ? -6.923 -5.437 -13.113 1.00 90.25 84 LEU A C 1
ATOM 656 O O . LEU A 1 84 ? -7.557 -6.252 -12.447 1.00 90.25 84 LEU A O 1
ATOM 660 N N . ALA A 1 85 ? -7.435 -4.904 -14.230 1.00 90.19 85 ALA A N 1
ATOM 661 C CA . ALA A 1 85 ? -8.842 -5.047 -14.632 1.00 90.19 85 ALA A CA 1
ATOM 662 C C . ALA A 1 85 ? -9.301 -6.502 -14.810 1.00 90.19 85 ALA A C 1
ATOM 664 O O . ALA A 1 85 ? -10.482 -6.813 -14.672 1.00 90.19 85 ALA A O 1
ATOM 665 N N . ARG A 1 86 ? -8.371 -7.395 -15.166 1.00 87.69 86 ARG A N 1
ATOM 666 C CA . ARG A 1 86 ? -8.647 -8.819 -15.414 1.00 87.69 86 ARG A CA 1
ATOM 667 C C . ARG A 1 86 ? -8.448 -9.695 -14.178 1.00 87.69 86 ARG A C 1
ATOM 669 O O . ARG A 1 86 ? -8.691 -10.899 -14.253 1.00 87.69 86 ARG A O 1
ATOM 676 N N . LEU A 1 87 ? -7.986 -9.119 -13.070 1.00 90.00 87 LEU A N 1
ATOM 677 C CA . LEU A 1 87 ? -7.729 -9.855 -11.842 1.00 90.00 87 LEU A CA 1
ATOM 678 C C . LEU A 1 87 ? -9.006 -9.998 -11.014 1.00 90.00 87 LEU A C 1
ATOM 680 O O . LEU A 1 87 ? -9.916 -9.172 -11.065 1.00 90.00 87 LEU A O 1
ATOM 684 N N . ARG A 1 88 ? -9.067 -11.087 -10.251 1.00 92.06 88 ARG A N 1
ATOM 685 C CA . ARG A 1 88 ? -10.140 -11.386 -9.298 1.00 92.06 88 ARG A CA 1
ATOM 686 C C . ARG A 1 88 ? -9.555 -11.420 -7.890 1.00 92.06 88 ARG A C 1
ATOM 688 O O . ARG A 1 88 ? -8.339 -11.384 -7.729 1.00 92.06 88 ARG A O 1
ATOM 695 N N . ALA A 1 89 ? -10.424 -11.500 -6.887 1.00 92.19 89 ALA A N 1
ATOM 696 C CA . ALA A 1 89 ? -9.995 -11.733 -5.514 1.00 92.19 89 ALA A CA 1
ATOM 697 C C . ALA A 1 89 ? -9.145 -13.014 -5.415 1.00 92.19 89 ALA A C 1
ATOM 699 O O . ALA A 1 89 ? -9.507 -14.040 -5.996 1.00 92.19 89 ALA A O 1
ATOM 700 N N . GLY A 1 90 ? -8.045 -12.936 -4.670 1.00 91.38 90 GLY A N 1
ATOM 701 C CA . GLY A 1 90 ? -7.058 -13.996 -4.498 1.00 91.38 90 GLY A CA 1
ATOM 702 C C . GLY A 1 90 ? -5.633 -13.542 -4.813 1.00 91.38 90 GLY A C 1
ATOM 703 O O . GLY A 1 90 ? -5.364 -12.364 -5.059 1.00 91.38 90 GLY A O 1
ATOM 704 N N . GLU A 1 91 ? -4.717 -14.506 -4.798 1.00 91.69 91 GLU A N 1
ATOM 705 C CA . GLU A 1 91 ? -3.333 -14.299 -5.213 1.00 91.69 91 GLU A CA 1
ATOM 706 C C . GLU A 1 91 ? -3.223 -14.303 -6.740 1.00 91.69 91 GLU A C 1
ATOM 708 O O . GLU A 1 91 ? -3.782 -15.158 -7.431 1.00 91.69 91 GLU A O 1
ATOM 713 N N . ALA A 1 92 ? -2.477 -13.342 -7.270 1.00 91.06 92 ALA A N 1
ATOM 714 C CA . ALA A 1 92 ? -2.192 -13.202 -8.683 1.00 91.06 92 ALA A CA 1
ATOM 715 C C . ALA A 1 92 ? -0.712 -12.875 -8.882 1.00 91.06 92 ALA A C 1
ATOM 717 O O . ALA A 1 92 ? -0.124 -12.072 -8.161 1.00 91.06 92 ALA A O 1
ATOM 718 N N . VAL A 1 93 ? -0.108 -13.471 -9.906 1.00 91.06 93 VAL A N 1
ATOM 719 C CA . VAL A 1 93 ? 1.253 -13.132 -10.326 1.00 91.06 93 VAL A CA 1
ATOM 720 C C . VAL A 1 93 ? 1.162 -12.421 -11.660 1.00 91.06 93 VAL A C 1
ATOM 722 O O . VAL A 1 93 ? 0.690 -12.996 -12.640 1.00 91.06 93 VAL A O 1
ATOM 725 N N . VAL A 1 94 ? 1.614 -11.170 -11.697 1.00 90.75 94 VAL A N 1
ATOM 726 C CA . VAL A 1 94 ? 1.624 -10.371 -12.922 1.00 90.75 94 VAL A CA 1
ATOM 727 C C . VAL A 1 94 ? 3.047 -10.276 -13.450 1.00 90.75 94 VAL A C 1
ATOM 729 O O . VAL A 1 94 ? 3.977 -9.932 -12.721 1.00 90.75 94 VAL A O 1
ATOM 732 N N . GLN A 1 95 ? 3.220 -10.608 -14.727 1.00 90.56 95 GLN A N 1
ATOM 733 C CA . GLN A 1 95 ? 4.493 -10.467 -15.418 1.00 90.56 95 GLN A CA 1
ATOM 734 C C . GLN A 1 95 ? 4.618 -9.052 -15.984 1.00 90.56 95 GLN A C 1
ATOM 736 O O . GLN A 1 95 ? 3.754 -8.604 -16.736 1.00 90.56 95 GLN A O 1
ATOM 741 N N . LEU A 1 96 ? 5.707 -8.370 -15.640 1.00 89.69 96 LEU A N 1
ATOM 742 C CA . LEU A 1 96 ? 6.036 -7.059 -16.180 1.00 89.69 96 LEU A CA 1
ATOM 743 C C . LEU A 1 96 ? 6.761 -7.230 -17.514 1.00 89.69 96 LEU A C 1
ATOM 745 O O . LEU A 1 96 ? 7.758 -7.953 -17.602 1.00 89.69 96 LEU A O 1
ATOM 749 N N . VAL A 1 97 ? 6.259 -6.558 -18.549 1.00 88.69 97 VAL A N 1
ATOM 750 C CA . VAL A 1 97 ? 6.874 -6.542 -19.880 1.00 88.69 97 VAL A CA 1
ATOM 751 C C . VAL A 1 97 ? 7.476 -5.164 -20.177 1.00 88.69 97 VAL A C 1
ATOM 753 O O . VAL A 1 97 ? 6.930 -4.156 -19.728 1.00 88.69 97 VAL A O 1
ATOM 756 N N . PRO A 1 98 ? 8.581 -5.078 -20.943 1.00 85.69 98 PRO A N 1
ATOM 757 C CA . PRO A 1 98 ? 9.221 -3.806 -21.312 1.00 85.69 98 PRO A CA 1
ATOM 758 C C . PRO A 1 98 ? 8.301 -2.772 -21.981 1.00 85.69 98 PRO A C 1
ATOM 760 O O . PRO A 1 98 ? 8.593 -1.573 -21.956 1.00 85.69 98 PRO A O 1
ATOM 763 N N . ASP A 1 99 ? 7.208 -3.230 -22.591 1.00 85.44 99 ASP A N 1
ATOM 764 C CA . ASP A 1 99 ? 6.213 -2.386 -23.257 1.00 85.44 99 ASP A CA 1
ATOM 765 C C . ASP A 1 99 ? 5.192 -1.776 -22.289 1.00 85.44 99 ASP A C 1
ATOM 767 O O . ASP A 1 99 ? 4.555 -0.784 -22.625 1.00 85.44 99 ASP A O 1
ATOM 771 N N . SER A 1 100 ? 5.081 -2.307 -21.068 1.00 82.81 100 SER A N 1
ATOM 772 C CA . SER A 1 100 ? 4.267 -1.722 -19.994 1.00 82.81 100 SER A CA 1
ATOM 773 C C . SER A 1 100 ? 4.918 -0.494 -19.350 1.00 82.81 100 SER A C 1
ATOM 775 O O . SER A 1 100 ? 4.310 0.138 -18.490 1.00 82.81 100 SER A O 1
ATOM 777 N N . VAL A 1 101 ? 6.159 -0.169 -19.728 1.00 87.88 101 VAL A N 1
ATOM 778 C CA . VAL A 1 101 ? 6.882 1.002 -19.229 1.00 87.88 101 VAL A CA 1
ATOM 779 C C . VAL A 1 101 ? 6.739 2.153 -20.217 1.00 87.88 101 VAL A C 1
ATOM 781 O O . VAL A 1 101 ? 7.280 2.108 -21.328 1.00 87.88 101 VAL A O 1
ATOM 784 N N . LEU A 1 102 ? 6.050 3.205 -19.787 1.00 88.25 102 LEU A N 1
ATOM 785 C CA . LEU A 1 102 ? 6.039 4.500 -20.448 1.00 88.25 102 LEU A CA 1
ATOM 786 C C . LEU A 1 102 ? 7.451 5.083 -20.394 1.00 88.25 102 LEU A C 1
ATOM 788 O O . LEU A 1 102 ? 8.028 5.247 -19.319 1.00 88.25 102 LEU A O 1
ATOM 792 N N . LYS A 1 103 ? 8.011 5.350 -21.575 1.00 89.06 103 LYS A N 1
ATOM 793 C CA . LYS A 1 103 ? 9.390 5.807 -21.767 1.00 89.06 103 LYS A CA 1
ATOM 794 C C . LYS A 1 103 ? 9.463 6.882 -22.853 1.00 89.06 103 LYS A C 1
ATOM 796 O O . LYS A 1 103 ? 8.699 6.818 -23.824 1.00 89.06 103 LYS A O 1
ATOM 801 N N . PRO A 1 104 ? 10.379 7.857 -22.738 1.00 86.38 104 PRO A N 1
ATOM 802 C CA . PRO A 1 104 ? 10.575 8.869 -23.766 1.00 86.38 104 PRO A CA 1
ATOM 803 C C . PRO A 1 104 ? 11.183 8.276 -25.046 1.00 86.38 104 PRO A C 1
ATOM 805 O O . PRO A 1 104 ? 11.767 7.188 -25.063 1.00 86.38 104 PRO A O 1
ATOM 808 N N . ARG A 1 105 ? 11.061 9.016 -26.154 1.00 85.19 105 ARG A N 1
ATOM 809 C CA . ARG A 1 105 ? 11.611 8.602 -27.453 1.00 85.19 105 ARG A CA 1
ATOM 810 C C . ARG A 1 105 ? 13.133 8.444 -27.376 1.00 85.19 105 ARG A C 1
ATOM 812 O O . ARG A 1 105 ? 13.819 9.263 -26.773 1.00 85.19 105 ARG A O 1
ATOM 819 N N . GLY A 1 106 ? 13.661 7.418 -28.042 1.00 84.81 106 GLY A N 1
ATOM 820 C CA . GLY A 1 106 ? 15.103 7.139 -28.073 1.00 84.81 106 GLY A CA 1
ATOM 821 C C . GLY A 1 106 ? 15.626 6.326 -26.883 1.00 84.81 106 GLY A C 1
ATOM 822 O O . GLY A 1 106 ? 16.833 6.102 -26.803 1.00 84.81 106 GLY A O 1
ATOM 823 N N . VAL A 1 107 ? 14.736 5.858 -26.000 1.00 89.94 107 VAL A N 1
ATOM 824 C CA . VAL A 1 107 ? 15.049 4.952 -24.888 1.00 89.94 107 VAL A CA 1
ATOM 825 C C . VAL A 1 107 ? 14.334 3.618 -25.096 1.00 89.94 107 VAL A C 1
ATOM 827 O O . VAL A 1 107 ? 13.137 3.568 -25.374 1.00 89.94 107 VAL A O 1
ATOM 830 N N . SER A 1 108 ? 15.075 2.523 -24.969 1.00 90.81 108 SER A N 1
ATOM 831 C CA . SER A 1 108 ? 14.559 1.153 -25.022 1.00 90.81 108 SER A CA 1
ATOM 832 C C . SER A 1 108 ? 14.743 0.488 -23.668 1.00 90.81 108 SER A C 1
ATOM 834 O O . SER A 1 108 ? 15.780 0.645 -23.038 1.00 90.81 108 SER A O 1
ATOM 836 N N . VAL A 1 109 ? 13.745 -0.263 -23.215 1.00 91.94 109 VAL A N 1
ATOM 837 C CA . VAL A 1 109 ? 13.838 -1.035 -21.971 1.00 91.94 109 VAL A CA 1
ATOM 838 C C . VAL A 1 109 ? 14.317 -2.433 -22.329 1.00 91.94 109 VAL A C 1
ATOM 840 O O . VAL A 1 109 ? 13.683 -3.102 -23.141 1.00 91.94 109 VAL A O 1
ATOM 843 N N . LEU A 1 110 ? 15.431 -2.860 -21.740 1.00 90.19 110 LEU A N 1
ATOM 844 C CA . LEU A 1 110 ? 16.013 -4.181 -21.974 1.00 90.19 110 LEU A CA 1
ATOM 845 C C . LEU A 1 110 ? 15.568 -5.189 -20.920 1.00 90.19 110 LEU A C 1
ATOM 847 O O . LEU A 1 110 ? 15.247 -6.331 -21.241 1.00 90.19 110 LEU A O 1
ATOM 851 N N . ARG A 1 111 ? 15.563 -4.775 -19.650 1.00 90.31 111 ARG A N 1
ATOM 852 C CA . ARG A 1 111 ? 15.289 -5.669 -18.526 1.00 90.31 111 ARG A CA 1
ATOM 853 C C . ARG A 1 111 ? 14.536 -4.953 -17.419 1.00 90.31 111 ARG A C 1
ATOM 855 O O . ARG A 1 111 ? 14.744 -3.770 -17.183 1.00 90.31 111 ARG A O 1
ATOM 862 N N . LEU A 1 112 ? 13.695 -5.721 -16.737 1.00 92.44 112 LEU A N 1
ATOM 863 C CA . LEU A 1 112 ? 12.947 -5.314 -15.556 1.00 92.44 112 LEU A CA 1
ATOM 864 C C . LEU A 1 112 ? 13.313 -6.235 -14.395 1.00 92.44 112 LEU A C 1
ATOM 866 O O . LEU A 1 112 ? 13.434 -7.453 -14.577 1.00 92.44 112 LEU A O 1
ATOM 870 N N . SER A 1 113 ? 13.496 -5.654 -13.217 1.00 91.56 113 SER A N 1
ATOM 871 C CA . SER A 1 113 ? 13.752 -6.369 -11.976 1.00 91.56 113 SER A CA 1
ATOM 872 C C . SER A 1 113 ? 12.906 -5.763 -10.849 1.00 91.56 113 SER A C 1
ATOM 874 O O . SER A 1 113 ? 13.110 -4.603 -10.504 1.00 91.56 113 SER A O 1
ATOM 876 N N . PRO A 1 114 ? 11.964 -6.517 -10.259 1.00 91.12 114 PRO A N 1
ATOM 877 C CA . PRO A 1 114 ? 11.583 -7.883 -10.617 1.00 91.12 114 PRO A CA 1
ATOM 878 C C . PRO A 1 114 ? 10.812 -7.943 -11.949 1.00 91.12 114 PRO A C 1
ATOM 880 O O . PRO A 1 114 ? 10.145 -6.995 -12.344 1.00 91.12 114 PRO A O 1
ATOM 883 N N . SER A 1 115 ? 10.867 -9.082 -12.645 1.00 88.69 115 SER A N 1
ATOM 884 C CA . SER A 1 115 ? 10.060 -9.319 -13.858 1.00 88.69 115 SER A CA 1
ATOM 885 C C . SER A 1 115 ? 8.663 -9.870 -13.556 1.00 88.69 115 SER 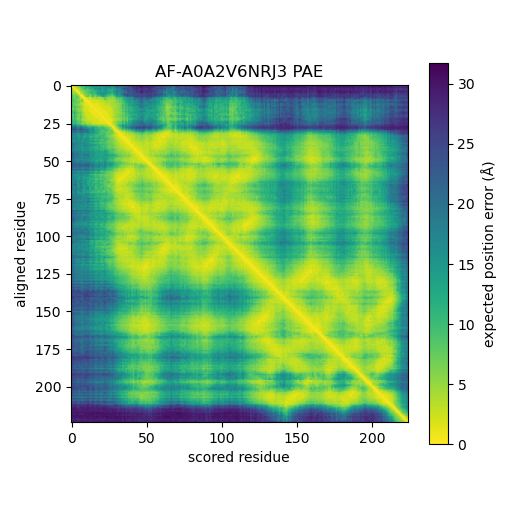A C 1
ATOM 887 O O . SER A 1 115 ? 7.803 -9.920 -14.435 1.00 88.69 115 SER A O 1
ATOM 889 N N . ARG A 1 116 ? 8.430 -10.307 -12.315 1.00 91.06 116 ARG A N 1
ATOM 890 C CA . ARG A 1 116 ? 7.152 -10.821 -11.823 1.00 91.06 116 ARG A CA 1
ATOM 891 C C . ARG A 1 116 ? 6.837 -10.165 -10.493 1.00 91.06 116 ARG A C 1
ATOM 893 O O . ARG A 1 116 ? 7.692 -10.126 -9.613 1.00 91.06 116 ARG A O 1
ATOM 900 N N . VAL A 1 117 ? 5.610 -9.689 -10.355 1.00 91.12 117 VAL A N 1
ATOM 901 C CA . VAL A 1 117 ? 5.111 -9.085 -9.123 1.00 91.12 117 VAL A CA 1
ATOM 902 C C . VAL A 1 117 ? 4.010 -9.974 -8.572 1.00 91.12 117 VAL A C 1
ATOM 904 O O . VAL A 1 117 ? 3.068 -10.331 -9.283 1.00 91.12 117 VAL A O 1
ATOM 907 N N . HIS A 1 118 ? 4.160 -10.351 -7.308 1.00 91.75 118 HIS A N 1
ATOM 908 C CA . HIS A 1 118 ? 3.146 -11.077 -6.560 1.00 91.75 118 HIS 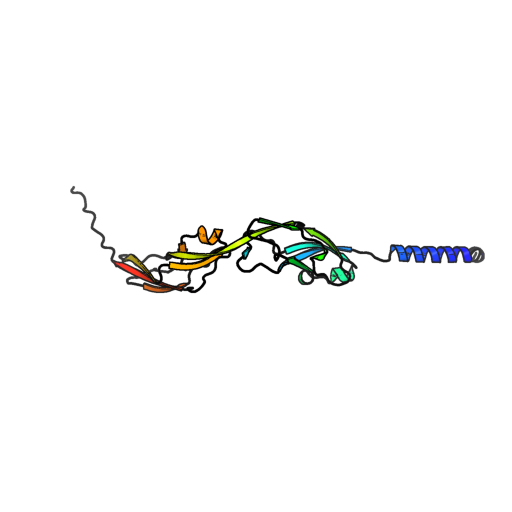A CA 1
ATOM 909 C C . HIS A 1 118 ? 2.170 -10.062 -5.975 1.00 91.75 118 HIS A C 1
ATOM 911 O O . HIS A 1 118 ? 2.578 -9.148 -5.263 1.00 91.75 118 HIS A O 1
ATOM 917 N N . LEU A 1 119 ? 0.894 -10.210 -6.306 1.00 92.25 119 LEU A N 1
ATOM 918 C CA . LEU A 1 119 ? -0.182 -9.343 -5.856 1.00 92.25 119 LEU A CA 1
ATOM 919 C C . LEU A 1 119 ? -1.227 -10.192 -5.145 1.00 92.25 119 LEU A C 1
ATOM 921 O O . LEU A 1 119 ? -1.597 -11.260 -5.628 1.00 92.25 119 LEU A O 1
ATOM 925 N N . ALA A 1 120 ? -1.742 -9.698 -4.027 1.00 92.12 120 ALA A N 1
ATOM 926 C CA . ALA A 1 120 ? -2.923 -10.257 -3.391 1.00 92.12 120 ALA A CA 1
ATOM 927 C C . ALA A 1 120 ? -4.044 -9.223 -3.468 1.00 92.12 120 ALA A C 1
ATOM 929 O O . ALA A 1 120 ? -3.875 -8.079 -3.040 1.00 92.12 120 ALA A O 1
ATOM 930 N N . LEU A 1 121 ? -5.174 -9.615 -4.054 1.00 93.12 121 LEU A N 1
ATOM 931 C CA . LEU A 1 121 ? -6.372 -8.790 -4.112 1.00 93.12 121 LEU A CA 1
ATOM 932 C C . LEU A 1 121 ? -7.409 -9.356 -3.158 1.00 93.12 121 LEU A C 1
ATOM 934 O O . LEU A 1 121 ? -7.784 -10.525 -3.252 1.00 93.12 121 LEU A O 1
ATOM 938 N N . GLU A 1 122 ? -7.942 -8.507 -2.294 1.00 93.25 122 GLU A N 1
ATOM 939 C CA . GLU A 1 122 ? -9.016 -8.889 -1.389 1.00 93.25 122 GLU A CA 1
ATOM 940 C C . GLU A 1 122 ? -10.262 -8.032 -1.590 1.00 93.25 122 GLU A C 1
ATOM 942 O O . GLU A 1 122 ? -10.151 -6.842 -1.897 1.00 93.25 122 GLU A O 1
ATOM 947 N N . PRO A 1 123 ? -11.462 -8.599 -1.370 1.00 93.44 123 PRO A N 1
ATOM 948 C CA . PRO A 1 123 ? -12.672 -7.810 -1.251 1.00 93.44 123 PRO A CA 1
ATOM 949 C C . PRO A 1 123 ? -12.561 -6.827 -0.091 1.00 93.44 123 PRO A C 1
ATOM 951 O O . PRO A 1 123 ? -12.118 -7.175 1.006 1.00 93.44 123 PRO A O 1
ATOM 954 N N . ILE A 1 124 ? -13.025 -5.610 -0.328 1.00 92.31 124 ILE A N 1
ATOM 955 C CA . ILE A 1 124 ? -13.208 -4.619 0.716 1.00 92.31 124 ILE A CA 1
ATOM 956 C C . ILE A 1 124 ? -14.454 -5.008 1.503 1.00 92.31 124 ILE A C 1
ATOM 958 O O . ILE A 1 124 ? -15.549 -5.106 0.947 1.00 92.31 124 ILE A O 1
ATOM 962 N N . ALA A 1 125 ? -14.281 -5.206 2.802 1.00 91.25 125 ALA A N 1
ATOM 963 C CA . ALA A 1 125 ? -15.360 -5.475 3.732 1.00 91.25 125 ALA A CA 1
ATOM 964 C C . ALA A 1 125 ? -15.527 -4.310 4.705 1.00 91.25 125 ALA A C 1
ATOM 966 O O . ALA A 1 125 ? -14.611 -3.511 4.930 1.00 91.25 125 ALA A O 1
ATOM 967 N N . THR A 1 126 ? -16.711 -4.255 5.297 1.00 91.06 126 THR A N 1
ATOM 968 C CA . THR A 1 126 ? -17.042 -3.339 6.378 1.00 91.06 126 THR A CA 1
ATOM 969 C C . THR A 1 126 ? -17.430 -4.158 7.599 1.00 91.06 126 THR A C 1
ATOM 971 O O . THR A 1 126 ? -18.183 -5.123 7.466 1.00 91.06 126 THR A O 1
ATOM 974 N N . ALA A 1 127 ? -16.929 -3.782 8.773 1.00 89.69 127 ALA A N 1
ATOM 975 C CA . ALA A 1 127 ? -17.341 -4.384 10.036 1.00 89.69 127 ALA A CA 1
ATOM 976 C C . ALA A 1 127 ? -17.425 -3.338 11.145 1.00 89.69 127 ALA A C 1
ATOM 978 O O . ALA A 1 127 ? -16.803 -2.275 11.074 1.00 89.69 127 ALA A O 1
ATOM 979 N N . GLU A 1 128 ? -18.188 -3.662 12.183 1.00 91.06 128 GLU A N 1
ATOM 980 C CA . GLU A 1 128 ? -18.209 -2.897 13.421 1.00 91.06 128 GLU A CA 1
ATOM 981 C C . GLU A 1 128 ? -17.151 -3.437 14.379 1.00 91.06 128 GLU A C 1
ATOM 983 O O . GLU A 1 128 ? -17.110 -4.633 14.666 1.00 91.06 128 GLU A O 1
ATOM 988 N N . VAL A 1 129 ? -16.303 -2.545 14.884 1.00 91.19 129 VAL A N 1
ATOM 989 C CA . VAL A 1 129 ? -15.258 -2.874 15.858 1.00 91.19 129 VAL A CA 1
ATOM 990 C C . VAL A 1 129 ? -15.489 -2.121 17.156 1.00 91.19 129 VAL A C 1
ATOM 992 O O . VAL A 1 129 ? -15.980 -0.987 17.159 1.00 91.19 129 VAL A O 1
ATOM 995 N N . ARG A 1 130 ? -15.132 -2.749 18.278 1.00 92.50 130 ARG A N 1
ATOM 996 C CA . ARG A 1 130 ? -15.258 -2.136 19.603 1.00 92.50 130 ARG A CA 1
ATOM 997 C C . ARG A 1 130 ? -14.186 -1.070 19.796 1.00 92.50 130 ARG A C 1
ATOM 999 O O . ARG A 1 130 ? -13.021 -1.292 19.471 1.00 92.50 130 ARG A O 1
ATOM 1006 N N . VAL A 1 131 ? -14.566 0.064 20.374 1.00 92.19 131 VAL A N 1
ATOM 1007 C CA . VAL A 1 131 ? -13.613 1.112 20.742 1.00 92.19 131 VAL A CA 1
ATOM 1008 C C . VAL A 1 131 ? -13.087 0.862 22.149 1.00 92.19 131 VAL A C 1
ATOM 1010 O O . VAL A 1 131 ? -13.863 0.699 23.089 1.00 92.19 131 VAL A O 1
ATOM 1013 N N . VAL A 1 132 ? -11.764 0.854 22.294 1.00 92.25 132 VAL A N 1
ATOM 1014 C CA . VAL A 1 132 ? -11.083 0.686 23.581 1.00 92.25 132 VAL A CA 1
ATOM 1015 C C . VAL A 1 132 ? -10.262 1.941 23.889 1.00 92.25 132 VAL A C 1
ATOM 1017 O O . VAL A 1 132 ? -9.447 2.366 23.065 1.00 92.25 132 VAL A O 1
ATOM 1020 N N . PRO A 1 133 ? -10.459 2.574 25.057 1.00 91.12 133 PRO A N 1
ATOM 1021 C CA . PRO A 1 133 ? -9.770 3.806 25.388 1.00 91.12 133 PRO A CA 1
ATOM 1022 C C . PRO A 1 133 ? -8.342 3.488 25.829 1.00 91.12 133 PRO A C 1
ATOM 1024 O O . PRO A 1 133 ? -8.113 2.616 26.668 1.00 91.12 133 PRO A O 1
ATOM 1027 N N . ARG A 1 134 ? -7.366 4.222 25.294 1.00 92.50 134 ARG A N 1
ATOM 1028 C CA . ARG A 1 134 ? -5.979 4.143 25.761 1.00 92.50 134 ARG A CA 1
ATOM 1029 C C . ARG A 1 134 ? -5.732 5.251 26.779 1.00 92.50 134 ARG A C 1
ATOM 1031 O O . ARG A 1 134 ? -5.572 6.403 26.396 1.00 92.50 134 ARG A O 1
ATOM 1038 N N . LEU A 1 135 ? -5.690 4.906 28.063 1.00 91.69 135 LEU A N 1
ATOM 1039 C CA . LEU A 1 135 ? -5.368 5.853 29.135 1.00 91.69 135 LEU A CA 1
ATOM 1040 C C . LEU A 1 135 ? -3.855 5.911 29.377 1.00 91.69 135 LEU A C 1
ATOM 1042 O O . LEU A 1 135 ? -3.172 4.888 29.310 1.00 91.69 135 LEU A O 1
ATOM 1046 N N . THR A 1 136 ? -3.339 7.099 29.677 1.00 92.38 136 THR A N 1
ATOM 1047 C CA . THR A 1 136 ? -1.934 7.332 30.039 1.00 92.38 136 THR A CA 1
ATOM 1048 C C . THR A 1 136 ? -1.835 8.248 31.253 1.00 92.38 136 THR A C 1
ATOM 1050 O O . THR A 1 136 ? -2.711 9.082 31.467 1.00 92.38 136 THR A O 1
ATOM 1053 N N . GLY A 1 137 ? -0.756 8.115 32.025 1.00 89.75 137 GLY A N 1
ATOM 1054 C CA . GLY A 1 137 ? -0.567 8.883 33.256 1.00 89.75 137 GLY A CA 1
ATOM 1055 C C . GLY A 1 137 ? -1.242 8.256 34.476 1.00 89.75 137 GLY A C 1
ATOM 1056 O O . GLY A 1 137 ? -1.916 7.228 34.379 1.00 89.75 137 GLY A O 1
ATOM 1057 N N . THR A 1 138 ? -1.036 8.868 35.642 1.00 89.56 138 THR A N 1
ATOM 1058 C CA . THR A 1 138 ? -1.630 8.431 36.915 1.00 89.56 138 THR A CA 1
ATOM 1059 C C . THR A 1 138 ? -2.469 9.550 37.528 1.00 89.56 138 THR A C 1
ATOM 1061 O O . THR A 1 138 ? -1.965 10.674 37.636 1.00 89.56 138 THR A O 1
ATOM 1064 N N . PRO A 1 139 ? -3.705 9.264 37.980 1.00 89.81 139 PRO A N 1
ATOM 1065 C CA . PRO A 1 139 ? -4.484 10.213 38.767 1.00 89.81 139 PRO A CA 1
ATOM 1066 C C . PRO A 1 139 ? -3.722 10.683 40.007 1.00 89.81 139 PRO A C 1
ATOM 1068 O O . PRO A 1 139 ? -2.718 10.091 40.412 1.00 89.81 139 PRO A O 1
ATOM 1071 N N . GLU A 1 140 ? -4.205 11.754 40.621 1.00 91.31 140 GLU A N 1
ATOM 1072 C CA . GLU A 1 140 ? -3.568 12.289 41.819 1.00 91.31 140 GLU A CA 1
ATOM 1073 C C . GLU A 1 140 ? -3.567 11.284 42.992 1.00 91.31 140 GLU A C 1
ATOM 1075 O O . GLU A 1 140 ? -4.517 10.503 43.112 1.00 91.31 140 GLU A O 1
ATOM 1080 N N . PRO A 1 141 ? -2.550 11.275 43.886 1.00 88.88 141 PRO A N 1
ATOM 1081 C CA . PRO A 1 141 ? -2.561 10.410 45.062 1.00 88.88 141 PRO A CA 1
ATOM 1082 C C . PRO A 1 141 ? -3.865 10.523 45.862 1.00 88.88 141 PRO A C 1
ATOM 1084 O O . PRO A 1 141 ? -4.336 11.616 46.164 1.00 88.88 141 PRO A O 1
ATOM 1087 N N . GLY A 1 142 ? -4.450 9.374 46.206 1.00 87.31 142 GLY A N 1
ATOM 1088 C CA . GLY A 1 142 ? -5.767 9.303 46.846 1.00 87.31 142 GLY A CA 1
ATOM 1089 C C . GLY A 1 142 ? -6.937 9.179 45.868 1.00 87.31 142 GLY A C 1
ATOM 1090 O O . GLY A 1 142 ? -8.062 8.976 46.316 1.00 87.31 142 GLY A O 1
ATOM 1091 N N . TYR A 1 143 ? -6.693 9.210 44.555 1.00 88.50 143 TYR A N 1
ATOM 1092 C CA . TYR A 1 143 ? -7.690 8.982 43.511 1.00 88.50 143 TYR A CA 1
ATOM 1093 C C . TYR A 1 143 ? -7.329 7.776 42.638 1.00 88.50 143 TYR A C 1
ATOM 1095 O O . TYR A 1 143 ? -6.164 7.430 42.454 1.00 88.50 143 TYR A O 1
ATOM 1103 N N . ARG A 1 144 ? -8.350 7.131 42.069 1.00 89.50 144 ARG A N 1
ATOM 1104 C CA . ARG A 1 144 ? -8.214 6.029 41.111 1.00 89.50 144 ARG A CA 1
ATOM 1105 C C . ARG A 1 144 ? -9.151 6.216 39.926 1.00 89.50 144 ARG A C 1
ATOM 1107 O O . ARG A 1 144 ? -10.234 6.792 40.064 1.00 89.50 144 ARG A O 1
ATOM 1114 N N . VAL A 1 145 ? -8.754 5.668 38.779 1.00 90.38 145 VAL A N 1
ATOM 1115 C CA . VAL A 1 145 ? -9.633 5.559 37.610 1.00 90.38 145 VAL A CA 1
ATOM 1116 C C . VAL A 1 145 ? -10.818 4.655 37.967 1.00 90.38 145 VAL A C 1
ATOM 1118 O O . VAL A 1 145 ? -10.641 3.559 38.502 1.00 90.38 145 VAL A O 1
ATOM 1121 N N . GLY A 1 146 ? -12.025 5.162 37.737 1.00 87.75 146 GLY A N 1
ATOM 1122 C CA . GLY A 1 146 ? -13.297 4.476 37.920 1.00 87.75 146 GLY A CA 1
ATOM 1123 C C . GLY A 1 146 ? -13.804 3.866 36.614 1.00 87.75 146 GLY A C 1
ATOM 1124 O O . GLY A 1 146 ? -13.042 3.272 35.854 1.00 87.75 146 GLY A O 1
ATOM 1125 N N . ALA A 1 147 ? -15.109 3.991 36.363 1.00 89.19 147 ALA A N 1
ATOM 1126 C CA . ALA A 1 147 ? -15.704 3.538 35.112 1.00 89.19 147 ALA A CA 1
ATOM 1127 C C . ALA A 1 147 ? -15.261 4.430 33.942 1.00 89.19 147 ALA A C 1
ATOM 1129 O O . ALA A 1 147 ? -15.156 5.649 34.081 1.00 89.19 147 ALA A O 1
ATOM 1130 N N . VAL A 1 148 ? -15.029 3.817 32.782 1.00 91.94 148 VAL A N 1
ATOM 1131 C CA . VAL A 1 148 ? -14.778 4.529 31.527 1.00 91.94 148 VAL A CA 1
ATOM 1132 C C . VAL A 1 148 ? -15.931 4.230 30.586 1.00 91.94 148 VAL A C 1
ATOM 1134 O O . VAL A 1 148 ? -16.171 3.068 30.260 1.00 91.94 148 VAL A O 1
ATOM 1137 N N . SER A 1 149 ? -16.650 5.264 30.164 1.00 92.06 149 SER A N 1
ATOM 1138 C CA . SER A 1 149 ? -17.706 5.159 29.162 1.00 92.06 149 SER A CA 1
ATOM 1139 C C . SER A 1 149 ? -17.258 5.811 27.858 1.00 92.06 149 SER A C 1
ATOM 1141 O O . SER A 1 149 ? -16.566 6.830 27.850 1.00 92.06 149 SER A O 1
ATOM 1143 N N . ILE A 1 150 ? -17.621 5.184 26.740 1.00 92.69 150 ILE A N 1
ATOM 1144 C CA . ILE A 1 150 ? -17.305 5.665 25.395 1.00 92.69 150 ILE A CA 1
ATOM 1145 C C . ILE A 1 150 ? -18.598 5.737 24.600 1.00 92.69 150 ILE A C 1
ATOM 1147 O O . ILE A 1 150 ? -19.366 4.773 24.573 1.00 92.69 150 ILE A O 1
ATOM 1151 N N . THR A 1 151 ? -18.804 6.862 23.925 1.00 91.75 151 THR A N 1
ATOM 1152 C CA . THR A 1 151 ? -19.943 7.075 23.036 1.00 91.75 151 THR A CA 1
ATOM 1153 C C . THR A 1 151 ? -19.447 7.533 21.660 1.00 91.75 151 THR A C 1
ATOM 1155 O O . THR A 1 151 ? -18.828 8.594 21.570 1.00 91.75 151 THR A O 1
ATOM 1158 N N . PRO A 1 152 ? -19.714 6.784 20.571 1.00 91.69 152 PRO A N 1
ATOM 1159 C CA . PRO A 1 152 ? -20.310 5.441 20.516 1.00 91.69 152 PRO A CA 1
ATOM 1160 C C . PRO A 1 152 ? -19.335 4.314 20.940 1.00 91.69 152 PRO A C 1
ATOM 1162 O O . PRO A 1 152 ? -18.128 4.445 20.733 1.00 91.69 152 PRO A O 1
ATOM 1165 N N . PRO A 1 153 ? -19.831 3.180 21.482 1.00 90.75 153 PRO A N 1
ATOM 1166 C CA . PRO A 1 153 ? -18.987 2.056 21.914 1.00 90.75 153 PRO A CA 1
ATOM 1167 C C . PRO A 1 153 ? -18.423 1.220 20.752 1.00 90.75 153 PRO A C 1
ATOM 1169 O O . PRO A 1 153 ? -17.427 0.510 20.920 1.00 90.75 153 PRO A O 1
ATOM 1172 N N . THR A 1 154 ? -19.053 1.286 19.578 1.00 91.75 154 THR A N 1
ATOM 1173 C CA . THR A 1 154 ? -18.615 0.621 18.348 1.00 91.75 154 THR A CA 1
ATOM 1174 C C . THR A 1 154 ? -18.484 1.628 17.217 1.00 91.75 154 THR A C 1
ATOM 1176 O O . THR A 1 154 ? -19.174 2.650 17.177 1.00 91.75 154 THR A O 1
ATOM 1179 N N . VAL A 1 155 ? -17.569 1.344 16.292 1.00 91.19 155 VAL A N 1
ATOM 1180 C CA . VAL A 1 155 ? -17.359 2.153 15.091 1.00 91.19 155 VAL A CA 1
ATOM 1181 C C . VAL A 1 155 ? -17.221 1.277 13.860 1.00 91.19 155 VAL A C 1
ATOM 1183 O O . VAL A 1 155 ? -16.681 0.174 13.904 1.00 91.19 155 VAL A O 1
ATOM 1186 N N . GLU A 1 156 ? -17.716 1.799 12.746 1.00 90.69 156 GLU A N 1
ATOM 1187 C CA . GLU A 1 156 ? -17.676 1.148 11.443 1.00 90.69 156 GLU A CA 1
ATOM 1188 C C . GLU A 1 156 ? -16.305 1.373 10.782 1.00 90.69 156 GLU A C 1
ATOM 1190 O O . GLU A 1 156 ? -15.903 2.514 10.513 1.00 90.69 156 GLU A O 1
ATOM 1195 N N . VAL A 1 157 ? -15.599 0.279 10.497 1.00 90.62 157 VAL A N 1
ATOM 1196 C CA . VAL A 1 157 ? -14.318 0.270 9.781 1.00 90.62 157 VAL A CA 1
ATOM 1197 C C . VAL A 1 157 ? -14.460 -0.425 8.436 1.00 90.62 157 VAL A C 1
ATOM 1199 O O . VAL A 1 157 ? -15.217 -1.382 8.288 1.00 90.62 157 VAL A O 1
ATOM 1202 N N . ARG A 1 158 ? -13.702 0.051 7.450 1.00 90.44 158 ARG A N 1
ATOM 1203 C CA . ARG A 1 158 ? -13.679 -0.464 6.083 1.00 90.44 158 ARG A CA 1
ATOM 1204 C C . ARG A 1 158 ? -12.248 -0.771 5.663 1.00 90.44 158 ARG A C 1
ATOM 1206 O O . ARG A 1 158 ? -11.362 0.050 5.876 1.00 90.44 158 ARG A O 1
ATOM 1213 N N . GLY A 1 159 ? -12.010 -1.915 5.037 1.00 91.25 159 GLY A N 1
ATOM 1214 C CA . GLY A 1 159 ? -10.664 -2.330 4.629 1.00 91.25 159 GLY A CA 1
ATOM 1215 C C . GLY A 1 159 ? -10.643 -3.717 3.990 1.00 91.25 159 GLY A C 1
ATOM 1216 O O . GLY A 1 159 ? -11.713 -4.246 3.677 1.00 91.25 159 GLY A O 1
ATOM 1217 N N . PRO A 1 160 ? -9.453 -4.311 3.788 1.00 92.31 160 PRO A N 1
ATOM 1218 C CA . PRO A 1 160 ? -9.329 -5.691 3.326 1.00 92.31 160 PRO A CA 1
ATOM 1219 C C . PRO A 1 160 ? -10.096 -6.650 4.234 1.00 92.31 160 PRO A C 1
ATOM 1221 O O . PRO A 1 160 ? -10.082 -6.496 5.458 1.00 92.31 160 PRO A O 1
ATOM 1224 N N . ARG A 1 161 ? -10.774 -7.641 3.649 1.00 90.75 161 ARG A N 1
ATOM 1225 C CA . ARG A 1 161 ? -11.600 -8.589 4.404 1.00 90.75 161 ARG A CA 1
ATOM 1226 C C . ARG A 1 161 ? -10.812 -9.295 5.507 1.00 90.75 161 ARG A C 1
ATOM 1228 O O . ARG A 1 161 ? -11.355 -9.446 6.598 1.00 90.75 161 ARG A O 1
ATOM 1235 N N . SER A 1 162 ? -9.575 -9.716 5.249 1.00 89.44 162 SER A N 1
ATOM 1236 C CA . SER A 1 162 ? -8.726 -10.387 6.240 1.00 89.44 162 SER A CA 1
ATOM 1237 C C . SER A 1 162 ? -8.362 -9.462 7.409 1.00 89.44 162 SER A C 1
ATOM 1239 O O . SER A 1 162 ? -8.540 -9.828 8.575 1.00 89.44 162 SER A O 1
ATOM 1241 N N . GLU A 1 163 ? -7.940 -8.231 7.114 1.00 88.38 163 GLU A N 1
ATOM 1242 C CA . GLU A 1 163 ? -7.579 -7.229 8.123 1.00 88.38 163 GLU A CA 1
ATOM 1243 C C . GLU A 1 163 ? -8.778 -6.828 8.986 1.00 88.38 163 GLU A C 1
ATOM 1245 O O . GLU A 1 163 ? -8.651 -6.719 10.202 1.00 88.38 163 GLU A O 1
ATOM 1250 N N . VAL A 1 164 ? -9.950 -6.639 8.378 1.00 88.75 164 VAL A N 1
ATOM 1251 C CA . VAL A 1 164 ? -11.170 -6.261 9.101 1.00 88.75 164 VAL A CA 1
ATOM 1252 C C . VAL A 1 164 ? -11.708 -7.431 9.933 1.00 88.75 164 VAL A C 1
ATOM 1254 O O . VAL A 1 164 ? -12.060 -7.233 11.090 1.00 88.75 164 VAL A O 1
ATOM 1257 N N . ALA A 1 165 ? -11.732 -8.655 9.395 1.00 86.44 165 ALA A N 1
ATOM 1258 C CA . ALA A 1 165 ? -12.242 -9.828 10.114 1.00 86.44 165 ALA A CA 1
ATOM 1259 C C . ALA A 1 165 ? -11.366 -10.234 11.312 1.00 86.44 165 ALA A C 1
ATOM 1261 O O . ALA A 1 165 ? -11.880 -10.710 12.321 1.00 86.44 165 ALA A O 1
ATOM 1262 N N . SER A 1 166 ? -10.049 -10.038 11.213 1.00 84.81 166 SER A N 1
ATOM 1263 C CA . SER A 1 166 ? -9.113 -10.296 12.317 1.00 84.81 166 SER A CA 1
ATOM 1264 C C . SER A 1 166 ? -9.162 -9.237 13.426 1.00 84.81 166 SER A C 1
ATOM 1266 O O . SER A 1 166 ? -8.564 -9.421 14.488 1.00 84.81 166 SER A O 1
ATOM 1268 N N . ARG A 1 167 ? -9.867 -8.120 13.205 1.00 83.38 167 ARG A N 1
ATOM 1269 C CA . ARG A 1 167 ? -9.833 -6.960 14.090 1.00 83.38 167 ARG A CA 1
ATOM 1270 C C . ARG A 1 167 ? -11.086 -6.886 14.945 1.00 83.38 167 ARG A C 1
ATOM 1272 O O . ARG A 1 167 ? -12.147 -6.501 14.479 1.00 83.38 167 ARG A O 1
ATOM 1279 N N . ALA A 1 168 ? -10.936 -7.202 16.226 1.00 82.19 168 ALA A N 1
ATOM 1280 C CA . ALA A 1 168 ? -12.019 -7.068 17.198 1.00 82.19 168 ALA A CA 1
ATOM 1281 C C . ALA A 1 168 ? -12.141 -5.636 17.758 1.00 82.19 168 ALA A C 1
ATOM 1283 O O . ALA A 1 168 ? -13.233 -5.188 18.117 1.00 82.19 168 ALA A O 1
ATOM 1284 N N . GLU A 1 169 ? -11.016 -4.917 17.842 1.00 88.75 169 GLU A N 1
ATOM 1285 C CA . GLU A 1 169 ? -10.899 -3.693 18.637 1.00 88.75 169 GLU A CA 1
ATOM 1286 C C . GLU A 1 169 ? -10.095 -2.599 17.916 1.00 88.75 169 GLU A C 1
ATOM 1288 O O . GLU A 1 169 ? -9.148 -2.865 17.163 1.00 88.75 169 GLU A O 1
ATOM 1293 N N . ILE A 1 170 ? -10.459 -1.343 18.181 1.00 89.62 170 ILE A N 1
ATOM 1294 C CA . ILE A 1 170 ? -9.708 -0.153 17.784 1.00 89.62 170 ILE A CA 1
ATOM 1295 C C . ILE A 1 170 ? -9.445 0.730 18.999 1.00 89.62 170 ILE A C 1
ATOM 1297 O O . ILE A 1 170 ? -10.324 0.964 19.826 1.00 89.62 170 ILE A O 1
ATOM 1301 N N . HIS A 1 171 ? -8.215 1.222 19.114 1.00 90.88 171 HIS A N 1
ATOM 1302 C CA . HIS A 1 171 ? -7.823 2.052 20.244 1.00 90.88 171 HIS A CA 1
ATOM 1303 C C . HIS A 1 171 ? -8.080 3.529 19.958 1.00 90.88 171 HIS A C 1
ATOM 1305 O O . HIS A 1 171 ? -7.933 3.986 18.823 1.00 90.88 171 HIS A O 1
ATOM 1311 N N . THR A 1 172 ? -8.405 4.300 20.991 1.00 90.25 172 THR A N 1
ATOM 1312 C CA . THR A 1 172 ? -8.358 5.764 20.907 1.00 90.25 172 THR A CA 1
ATOM 1313 C C . THR A 1 172 ? -6.912 6.259 20.912 1.00 90.25 172 THR A C 1
ATOM 1315 O O . THR A 1 172 ? -5.987 5.554 21.329 1.00 90.25 172 THR A O 1
ATOM 1318 N N . SER A 1 173 ? -6.710 7.510 20.505 1.00 89.25 173 SER A N 1
ATOM 1319 C CA . SER A 1 173 ? -5.501 8.247 20.876 1.00 89.25 173 SER A CA 1
ATOM 1320 C C . SER A 1 173 ? -5.339 8.273 22.408 1.00 89.25 173 SER A C 1
ATOM 1322 O O . SER A 1 173 ? -6.350 8.188 23.117 1.00 89.25 173 SER A O 1
ATOM 1324 N N . PRO A 1 174 ? -4.099 8.361 22.930 1.00 90.19 174 PRO A N 1
ATOM 1325 C CA . PRO A 1 174 ? -3.852 8.404 24.366 1.00 90.19 174 PRO A CA 1
ATOM 1326 C C . PRO A 1 174 ? -4.629 9.523 25.066 1.00 90.19 174 PRO A C 1
ATOM 1328 O O . PRO A 1 174 ? -4.644 10.664 24.603 1.00 90.19 174 PRO A O 1
ATOM 1331 N N . ILE A 1 175 ? -5.255 9.187 26.190 1.00 89.44 175 ILE A N 1
ATOM 1332 C CA . ILE A 1 175 ? -5.996 10.111 27.046 1.00 89.44 175 ILE A CA 1
ATOM 1333 C C . ILE A 1 175 ? -5.208 10.264 28.338 1.00 89.44 175 ILE A C 1
ATOM 1335 O O . ILE A 1 175 ? -5.112 9.326 29.130 1.00 89.44 175 ILE A O 1
ATOM 1339 N N . ASP A 1 176 ? -4.635 11.446 28.536 1.00 90.88 176 ASP A N 1
ATOM 1340 C CA . ASP A 1 176 ? -3.880 11.761 29.743 1.00 90.88 176 ASP A CA 1
ATOM 1341 C C . ASP A 1 176 ? -4.815 12.031 30.930 1.00 90.88 176 ASP A C 1
ATOM 1343 O O . ASP A 1 176 ? -5.673 12.917 30.864 1.00 90.88 176 ASP A O 1
ATOM 1347 N N . VAL A 1 177 ? -4.641 11.254 32.002 1.00 90.06 177 VAL A N 1
ATOM 1348 C CA . VAL A 1 177 ? -5.369 11.375 33.278 1.00 90.06 177 VAL A CA 1
ATOM 1349 C C . VAL A 1 177 ? -4.468 11.855 34.423 1.00 90.06 177 VAL A C 1
ATOM 1351 O O . VAL A 1 177 ? -4.848 11.771 35.593 1.00 90.06 177 VAL A O 1
ATOM 1354 N N . SER A 1 178 ? -3.265 12.342 34.107 1.00 90.94 178 SER A N 1
ATOM 1355 C CA . SER A 1 178 ? -2.284 12.790 35.097 1.00 90.94 178 SER A CA 1
ATOM 1356 C C . SER A 1 178 ? -2.819 13.918 35.982 1.00 90.94 178 SER A C 1
ATOM 1358 O O . SER A 1 178 ? -3.314 14.928 35.485 1.00 90.94 178 SER A O 1
ATOM 1360 N N . GLY A 1 179 ? -2.714 13.752 37.306 1.00 88.44 179 GLY A N 1
ATOM 1361 C CA . GLY A 1 179 ? -3.101 14.781 38.287 1.00 88.44 179 GLY A CA 1
ATOM 1362 C C . GLY A 1 179 ? -4.607 15.052 38.377 1.00 88.44 179 GLY A C 1
ATOM 1363 O O . GLY A 1 179 ? -5.036 16.040 38.968 1.00 88.44 179 GLY A O 1
ATOM 1364 N N . ALA A 1 180 ? -5.432 14.199 37.777 1.00 89.06 180 ALA A N 1
ATOM 1365 C CA . ALA A 1 180 ? -6.864 14.419 37.750 1.00 89.06 180 ALA A CA 1
ATOM 1366 C C . ALA A 1 180 ? -7.540 13.965 39.059 1.00 89.06 180 ALA A C 1
ATOM 1368 O O . ALA A 1 180 ? -7.256 12.884 39.579 1.00 89.06 180 ALA A O 1
ATOM 1369 N N . ARG A 1 181 ? -8.450 14.809 39.572 1.00 87.00 181 ARG A N 1
ATOM 1370 C CA . ARG A 1 181 ? -9.221 14.614 40.822 1.00 87.00 181 ARG A CA 1
ATOM 1371 C C . ARG A 1 181 ? -10.728 14.403 40.597 1.00 87.00 181 ARG A C 1
ATOM 1373 O O . ARG A 1 181 ? -11.474 14.199 41.546 1.00 87.00 181 ARG A O 1
ATOM 1380 N N . GLY A 1 182 ? -11.200 14.503 39.355 1.00 87.06 182 GLY A N 1
ATOM 1381 C CA . GLY A 1 182 ? -12.623 14.463 39.003 1.00 87.06 182 GLY A CA 1
ATOM 1382 C C . GLY A 1 182 ? -12.855 13.897 37.601 1.00 87.06 182 GLY A C 1
ATOM 1383 O O . GLY A 1 182 ? -11.883 13.595 36.906 1.00 87.06 182 GLY A O 1
ATOM 1384 N N . PRO A 1 183 ? -14.120 13.717 37.180 1.00 88.31 183 PRO A N 1
ATOM 1385 C CA . PRO A 1 183 ? -14.435 13.104 35.896 1.00 88.31 183 PRO A CA 1
ATOM 1386 C C . PRO A 1 183 ? -13.897 13.939 34.728 1.00 88.31 183 PRO A C 1
ATOM 1388 O O . PRO A 1 183 ? -14.040 15.162 34.703 1.00 88.31 183 PRO A O 1
ATOM 1391 N N . ILE A 1 184 ? -13.303 13.264 33.746 1.00 88.38 184 ILE A N 1
ATOM 1392 C CA . ILE A 1 184 ? -12.796 13.875 32.516 1.00 88.38 184 ILE A CA 1
ATOM 1393 C C . ILE A 1 184 ? -13.6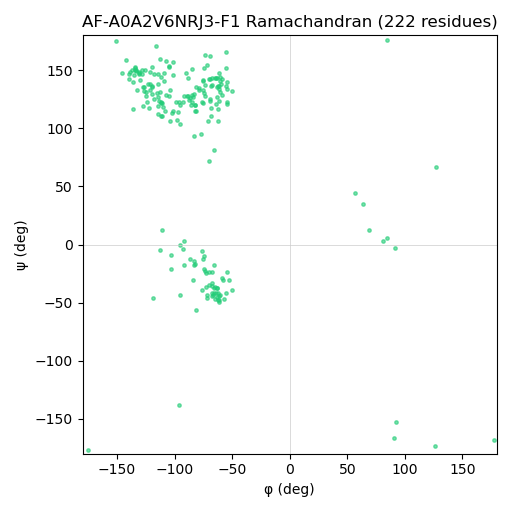81 13.418 31.365 1.00 88.38 184 ILE A C 1
ATOM 1395 O O . ILE A 1 184 ? -13.749 12.225 31.091 1.00 88.38 184 ILE A O 1
ATOM 1399 N N . THR A 1 185 ? -14.287 14.361 30.647 1.00 90.00 185 THR A N 1
ATOM 1400 C CA . THR A 1 185 ? -14.951 14.089 29.366 1.00 90.00 185 THR A CA 1
ATOM 1401 C C . THR A 1 185 ? -14.168 14.762 28.253 1.00 90.00 185 THR A C 1
ATOM 1403 O O . THR A 1 185 ? -13.948 15.974 28.293 1.00 90.00 185 THR A O 1
ATOM 1406 N N . ARG A 1 186 ? -13.727 13.986 27.261 1.00 88.00 186 ARG A N 1
ATOM 1407 C CA . ARG A 1 186 ? -13.024 14.503 26.082 1.00 88.00 186 ARG A CA 1
ATOM 1408 C C . ARG A 1 186 ? -13.482 13.795 24.819 1.00 88.00 186 ARG A C 1
ATOM 1410 O O . ARG A 1 186 ? -13.653 12.580 24.816 1.00 88.00 186 ARG A O 1
ATOM 1417 N N . SER A 1 187 ? -13.587 14.561 23.740 1.00 90.75 187 SER A N 1
ATOM 1418 C CA . SER A 1 187 ? -13.706 14.009 22.395 1.00 90.75 187 SER A CA 1
ATOM 1419 C C . SER A 1 187 ? -12.312 13.650 21.886 1.00 90.75 187 SER A C 1
ATOM 1421 O O . SER A 1 187 ? -11.425 14.506 21.836 1.00 90.75 187 SER A O 1
ATOM 1423 N N . VAL A 1 188 ? -12.087 12.376 21.576 1.00 90.19 188 VAL A N 1
ATOM 1424 C CA . VAL A 1 188 ? -10.762 11.825 21.273 1.00 90.19 188 VAL A CA 1
ATOM 1425 C C . VAL A 1 188 ? -10.792 11.136 19.918 1.00 90.19 188 VAL A C 1
ATOM 1427 O O . VAL A 1 188 ? -11.665 10.316 19.635 1.00 90.19 188 VAL A O 1
ATOM 1430 N N . ALA A 1 189 ? -9.813 11.454 19.071 1.00 89.31 189 ALA A N 1
ATOM 1431 C CA . ALA A 1 189 ? -9.651 10.796 17.783 1.00 89.31 189 ALA A CA 1
ATOM 1432 C C . ALA A 1 189 ? -9.247 9.325 17.957 1.00 89.31 189 ALA A C 1
ATOM 1434 O O . ALA A 1 189 ? -8.446 8.979 18.831 1.00 89.31 189 ALA A O 1
ATOM 1435 N N . LEU A 1 190 ? -9.753 8.460 17.084 1.00 86.50 190 LEU A N 1
ATOM 1436 C CA . LEU A 1 190 ? -9.326 7.065 17.026 1.00 86.50 190 LEU A CA 1
ATOM 1437 C C . LEU A 1 190 ? -7.888 6.968 16.507 1.00 86.50 190 LEU A C 1
ATOM 1439 O O . LEU A 1 190 ? -7.484 7.727 15.625 1.00 86.50 190 LEU A O 1
ATOM 1443 N N . ALA A 1 191 ? -7.106 6.046 17.064 1.00 82.81 191 ALA A N 1
ATOM 1444 C CA . ALA A 1 191 ? -5.744 5.820 16.609 1.00 82.81 191 ALA A CA 1
ATOM 1445 C C . ALA A 1 191 ? -5.756 5.303 15.157 1.00 82.81 191 ALA A C 1
ATOM 1447 O O . ALA A 1 191 ? -6.639 4.512 14.802 1.00 82.81 191 ALA A O 1
ATOM 1448 N N . PRO A 1 192 ? -4.783 5.703 14.314 1.00 73.94 192 PRO A N 1
ATOM 1449 C CA . PRO A 1 192 ? -4.654 5.158 12.970 1.00 73.94 192 PRO A CA 1
ATOM 1450 C C . PRO A 1 192 ? -4.565 3.633 13.033 1.00 73.94 192 PRO A C 1
ATOM 1452 O O . PRO A 1 192 ? -3.686 3.080 13.698 1.00 73.94 192 PRO A O 1
ATOM 1455 N N . ALA A 1 193 ? -5.481 2.946 12.352 1.00 71.00 193 ALA A N 1
ATOM 1456 C CA . ALA A 1 193 ? -5.375 1.507 12.198 1.00 71.00 193 ALA A CA 1
ATOM 1457 C C . ALA A 1 193 ? -4.177 1.213 11.272 1.00 71.00 193 ALA A C 1
ATOM 1459 O O . ALA A 1 193 ? -4.122 1.776 10.175 1.00 71.00 193 ALA A O 1
ATOM 1460 N N . PRO A 1 194 ? -3.204 0.380 11.688 1.00 70.06 194 PRO A N 1
ATOM 1461 C CA . PRO A 1 194 ? -2.143 -0.063 10.793 1.00 70.06 194 PRO A CA 1
ATOM 1462 C C . PRO A 1 194 ? -2.743 -0.824 9.606 1.00 70.06 194 PRO A C 1
ATOM 1464 O O . PRO A 1 194 ? -3.723 -1.551 9.777 1.00 70.06 194 PRO A O 1
ATOM 1467 N N . GLY A 1 195 ? -2.137 -0.654 8.430 1.00 74.50 195 GLY A N 1
ATOM 1468 C CA . GLY A 1 195 ? -2.583 -1.273 7.182 1.00 74.50 195 GLY A CA 1
ATOM 1469 C C . GLY A 1 195 ? -3.539 -0.401 6.362 1.00 74.50 195 GLY A C 1
ATOM 1470 O O . GLY A 1 195 ? -3.510 0.839 6.406 1.00 74.50 195 GLY A O 1
ATOM 1471 N N . ALA A 1 196 ? -4.383 -1.067 5.577 1.00 74.62 196 ALA A N 1
ATOM 1472 C CA . ALA A 1 196 ? -5.287 -0.427 4.623 1.00 74.62 196 ALA A CA 1
ATOM 1473 C C . ALA A 1 196 ? -6.680 -0.125 5.210 1.00 74.62 196 ALA A C 1
ATOM 1475 O O . ALA A 1 196 ? -7.549 0.393 4.507 1.00 74.62 196 ALA A O 1
ATOM 1476 N N . VAL A 1 197 ? -6.903 -0.399 6.500 1.00 82.75 197 VAL A N 1
ATOM 1477 C CA . VAL A 1 197 ? -8.171 -0.103 7.184 1.00 82.75 197 VAL A CA 1
ATOM 1478 C C . VAL A 1 197 ? -8.391 1.409 7.327 1.00 82.75 197 VAL A C 1
ATOM 1480 O O . VAL A 1 197 ? -7.493 2.180 7.682 1.00 82.75 197 VAL A O 1
ATOM 1483 N N . ARG A 1 198 ? -9.617 1.852 7.049 1.00 83.94 198 ARG A N 1
ATOM 1484 C CA . ARG A 1 198 ? -10.074 3.242 7.124 1.00 83.94 198 ARG A CA 1
ATOM 1485 C C . ARG A 1 198 ? -11.388 3.335 7.895 1.00 83.94 198 ARG A C 1
ATOM 1487 O O . ARG A 1 198 ? -12.229 2.443 7.841 1.00 83.94 198 ARG A O 1
ATOM 1494 N N . LEU A 1 199 ? -11.559 4.443 8.608 1.00 82.88 199 LEU A N 1
ATOM 1495 C CA . LEU A 1 199 ? -12.788 4.774 9.330 1.00 82.88 199 LEU A CA 1
ATOM 1496 C C . LEU A 1 199 ? -13.787 5.417 8.369 1.00 82.88 199 LEU A C 1
ATOM 1498 O O . LEU A 1 199 ? -13.433 6.368 7.669 1.00 82.88 199 LEU A O 1
ATOM 1502 N N . THR A 1 200 ? -15.023 4.916 8.339 1.00 78.81 200 THR A N 1
ATOM 1503 C CA . THR A 1 200 ? -16.017 5.374 7.355 1.00 78.81 200 THR A CA 1
ATOM 1504 C C . THR A 1 200 ? -16.678 6.683 7.783 1.00 78.81 200 THR A C 1
ATOM 1506 O O . THR A 1 200 ? -16.639 7.665 7.045 1.00 78.81 200 THR A O 1
ATOM 1509 N N . LYS A 1 201 ? -17.289 6.706 8.975 1.00 77.50 201 LYS A N 1
ATOM 1510 C CA . LYS A 1 201 ? -18.148 7.817 9.431 1.00 77.50 201 LYS A CA 1
ATOM 1511 C C . LYS A 1 201 ? -17.614 8.497 10.687 1.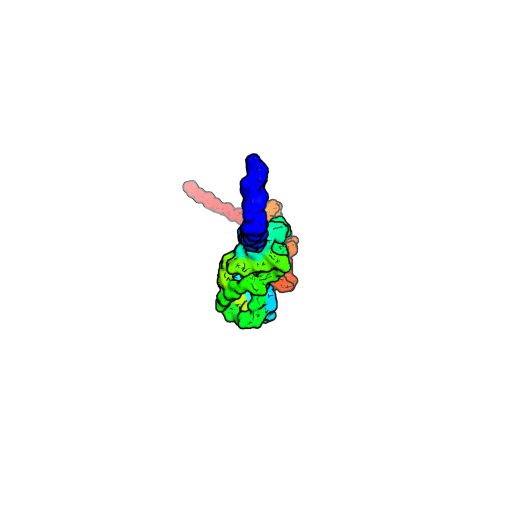00 77.50 201 LYS A C 1
ATOM 1513 O O . LYS A 1 201 ? -17.535 9.720 10.745 1.00 77.50 201 LYS A O 1
ATOM 1518 N N . THR A 1 202 ? -17.204 7.704 11.671 1.00 78.81 202 THR A N 1
ATOM 1519 C CA . THR A 1 202 ? -16.828 8.195 12.999 1.00 78.81 202 THR A CA 1
ATOM 1520 C C . THR A 1 202 ? -15.312 8.253 13.130 1.00 78.81 202 THR A C 1
ATOM 1522 O O . THR A 1 202 ? -14.642 7.224 13.086 1.00 78.81 202 THR A O 1
ATOM 1525 N N . ARG A 1 203 ? -14.757 9.463 13.271 1.00 80.44 203 ARG A N 1
ATOM 1526 C CA . ARG A 1 203 ? -13.305 9.684 13.445 1.00 80.44 203 ARG A CA 1
ATOM 1527 C C . ARG A 1 203 ? -12.906 10.007 14.883 1.00 80.44 203 ARG A C 1
ATOM 1529 O O . ARG A 1 203 ? -11.744 9.829 15.243 1.00 80.44 203 ARG A O 1
ATOM 1536 N N . ALA A 1 204 ? -13.861 10.467 15.681 1.00 86.06 204 ALA A N 1
ATOM 1537 C CA . ALA A 1 204 ? -13.688 10.794 17.084 1.00 86.06 204 ALA A CA 1
ATOM 1538 C C . ALA A 1 204 ? -14.828 10.188 17.901 1.00 86.06 204 ALA A C 1
ATOM 1540 O O . ALA A 1 204 ? -15.934 10.009 17.388 1.00 86.06 204 ALA A O 1
ATOM 1541 N N . VAL A 1 205 ? -14.526 9.861 19.150 1.00 89.50 205 VAL A N 1
ATOM 1542 C CA . VAL A 1 205 ? -15.477 9.333 20.125 1.00 89.50 205 VAL A CA 1
ATOM 1543 C C . VAL A 1 205 ? -15.401 10.160 21.397 1.00 89.50 205 VAL A C 1
ATOM 1545 O O . VAL A 1 205 ? -14.323 10.632 21.768 1.00 89.50 205 VAL A O 1
ATOM 1548 N N . ASP A 1 206 ? -16.527 10.313 22.079 1.00 91.00 206 ASP A N 1
ATOM 1549 C CA . ASP A 1 206 ? -16.557 10.974 23.375 1.00 91.00 206 ASP A CA 1
ATOM 1550 C C . ASP A 1 206 ? -16.247 9.945 24.456 1.00 91.00 206 ASP A C 1
ATOM 1552 O O . ASP A 1 206 ? -16.933 8.930 24.593 1.00 91.00 206 ASP A O 1
ATOM 1556 N N . VAL A 1 207 ? -15.174 10.196 25.202 1.00 91.31 207 VAL A N 1
ATOM 1557 C CA . VAL A 1 207 ? -14.714 9.341 26.291 1.00 91.31 207 VAL A CA 1
ATOM 1558 C C . VAL A 1 207 ? -14.903 10.081 27.601 1.00 91.31 207 VAL A C 1
ATOM 1560 O O . VAL A 1 207 ? -14.333 11.157 27.803 1.00 91.31 207 VAL A O 1
ATOM 1563 N N . THR A 1 208 ? -15.672 9.480 28.502 1.00 90.81 208 THR A N 1
ATOM 1564 C CA . THR A 1 208 ? -15.832 9.943 29.876 1.00 90.81 208 THR A CA 1
ATOM 1565 C C . THR A 1 208 ? -15.119 8.973 30.806 1.00 90.81 208 THR A C 1
ATOM 1567 O O . THR A 1 208 ? -15.478 7.803 30.920 1.00 90.81 208 THR A O 1
ATOM 1570 N N . VAL A 1 209 ? -14.080 9.468 31.468 1.00 91.69 209 VAL A N 1
ATOM 1571 C CA . VAL A 1 209 ? -13.307 8.748 32.476 1.00 91.69 209 VAL A CA 1
ATOM 1572 C C . VAL A 1 209 ? -13.754 9.246 33.840 1.00 91.69 209 VAL A C 1
ATOM 1574 O O . VAL A 1 209 ? -13.511 10.400 34.193 1.00 91.69 209 VAL A O 1
ATOM 1577 N N . GLU A 1 210 ? -14.400 8.392 34.625 1.00 92.25 210 GLU A N 1
ATOM 1578 C CA . GLU A 1 210 ? -14.673 8.712 36.020 1.00 92.25 210 GLU A CA 1
ATOM 1579 C C . GLU A 1 210 ? -13.402 8.582 36.853 1.00 92.25 210 GLU A C 1
ATOM 1581 O O . GLU A 1 210 ? -12.624 7.641 36.694 1.00 92.25 210 GLU A O 1
ATOM 1586 N N . ILE A 1 211 ? -13.219 9.494 37.802 1.00 90.12 211 ILE A N 1
ATOM 1587 C CA . ILE A 1 211 ? -12.142 9.427 38.785 1.00 90.12 211 ILE A CA 1
ATOM 1588 C C . ILE A 1 211 ? -12.784 9.494 40.160 1.00 90.12 211 ILE A C 1
ATOM 1590 O O . ILE A 1 211 ? -13.620 10.358 40.419 1.00 90.12 211 ILE A O 1
ATOM 1594 N N . ARG A 1 212 ? -12.441 8.534 41.020 1.00 89.56 212 ARG A N 1
ATOM 1595 C CA . ARG A 1 212 ? -13.042 8.378 42.348 1.00 89.56 212 ARG A CA 1
ATOM 1596 C C . ARG A 1 212 ? -11.956 8.286 43.408 1.00 89.56 212 ARG A C 1
ATOM 1598 O O . ARG A 1 212 ? -10.881 7.753 43.143 1.00 89.56 212 ARG A O 1
ATOM 1605 N N . GLU A 1 213 ? -12.261 8.739 44.616 1.00 87.81 213 GLU A N 1
ATOM 1606 C CA . GLU A 1 213 ? -11.352 8.602 45.754 1.00 87.81 213 GLU A CA 1
ATOM 1607 C C . GLU A 1 213 ? -11.073 7.124 46.067 1.00 87.81 213 GLU A C 1
ATOM 1609 O O . GLU A 1 213 ? -11.970 6.271 46.130 1.00 87.81 213 GLU A O 1
ATOM 1614 N N . GLN A 1 214 ? -9.800 6.809 46.273 1.00 81.56 214 GLN A N 1
ATOM 1615 C CA . GLN A 1 214 ? -9.340 5.509 46.717 1.00 81.56 214 GLN A CA 1
ATOM 1616 C C . GLN A 1 214 ? -9.464 5.453 48.240 1.00 81.56 214 GLN A C 1
ATOM 1618 O O . GLN A 1 214 ? -8.560 5.850 48.970 1.00 81.56 214 GLN A O 1
ATOM 1623 N N . ARG A 1 215 ? -10.593 4.931 48.738 1.00 74.25 215 ARG A N 1
ATOM 1624 C CA . ARG A 1 215 ? -10.706 4.585 50.160 1.00 74.25 215 ARG A CA 1
ATOM 1625 C C . ARG A 1 215 ? -9.675 3.507 50.490 1.00 74.25 215 ARG A C 1
ATOM 1627 O O . ARG A 1 215 ? -9.836 2.349 50.108 1.00 74.25 215 ARG A O 1
ATOM 1634 N N . VAL A 1 216 ? -8.619 3.896 51.194 1.00 63.72 216 VAL A N 1
ATOM 1635 C CA . VAL A 1 216 ? -7.660 2.967 51.791 1.00 63.72 216 VAL A CA 1
ATOM 1636 C C . VAL A 1 216 ? -8.379 2.289 52.954 1.00 63.72 216 VAL A C 1
ATOM 1638 O O . VAL A 1 216 ? -8.638 2.924 53.971 1.00 63.72 216 VAL A O 1
ATOM 1641 N N . VAL A 1 217 ? -8.762 1.020 52.799 1.00 62.06 217 VAL A N 1
ATOM 1642 C CA . VAL A 1 217 ? -9.214 0.215 53.942 1.00 62.06 217 VAL A CA 1
ATOM 1643 C C . VAL A 1 217 ? -7.979 -0.011 54.817 1.00 62.06 217 VAL A C 1
ATOM 1645 O O . VAL A 1 217 ? -7.019 -0.607 54.322 1.00 62.06 217 VAL A O 1
ATOM 1648 N N . PRO A 1 218 ? -7.940 0.470 56.074 1.00 60.16 218 PRO A N 1
ATOM 1649 C CA . PRO A 1 218 ? -6.790 0.244 56.935 1.00 60.16 218 PRO A CA 1
ATOM 1650 C C . PRO A 1 218 ? -6.635 -1.261 57.156 1.00 60.16 218 PRO A C 1
ATOM 1652 O O . PRO A 1 218 ? -7.526 -1.913 57.701 1.00 60.16 218 PRO A O 1
ATOM 1655 N N . GLN A 1 219 ? -5.517 -1.824 56.699 1.00 57.50 219 GLN A N 1
ATOM 1656 C CA . GLN A 1 219 ? -5.178 -3.215 56.957 1.00 57.50 219 GLN A CA 1
ATOM 1657 C C . GLN A 1 219 ? -4.883 -3.332 58.454 1.00 57.50 219 GLN A C 1
ATOM 1659 O O . GLN A 1 219 ? -3.934 -2.738 58.968 1.00 57.50 219 GLN A O 1
ATOM 1664 N N . ASN A 1 220 ? -5.783 -4.010 59.160 1.00 56.06 220 ASN A N 1
ATOM 1665 C CA . ASN A 1 220 ? -5.773 -4.131 60.608 1.00 56.06 220 ASN A CA 1
ATOM 1666 C C . ASN A 1 220 ? -4.412 -4.682 61.072 1.00 56.06 220 ASN A C 1
ATOM 1668 O O . ASN A 1 220 ? -3.986 -5.754 60.640 1.00 56.06 220 ASN A O 1
ATOM 1672 N N . ARG A 1 221 ? -3.716 -3.920 61.919 1.00 60.44 221 ARG A N 1
ATOM 1673 C CA . ARG A 1 221 ? -2.426 -4.292 62.516 1.00 60.44 221 ARG A CA 1
ATOM 1674 C C . ARG A 1 221 ? -2.626 -5.577 63.342 1.00 60.44 221 ARG A C 1
ATOM 1676 O O . ARG A 1 221 ? -3.581 -5.607 64.120 1.00 60.44 221 ARG A O 1
ATOM 1683 N N . PRO A 1 222 ? -1.788 -6.623 63.205 1.00 62.59 222 PRO A N 1
ATOM 1684 C CA . PRO A 1 222 ? -1.963 -7.836 63.998 1.00 62.59 222 PRO A CA 1
ATOM 1685 C C . PRO A 1 222 ? -1.793 -7.519 65.495 1.00 62.59 222 PRO A C 1
A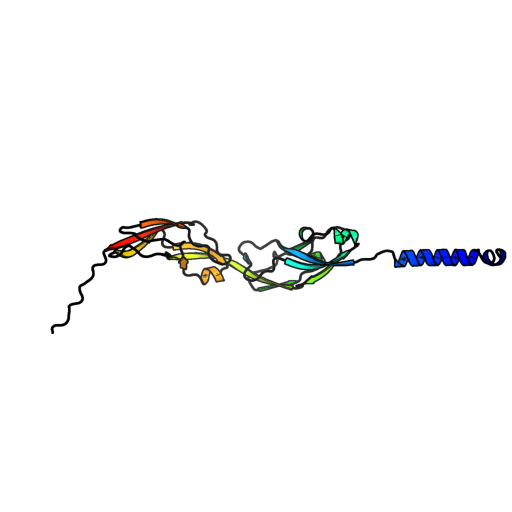TOM 1687 O O . PRO A 1 222 ? -0.972 -6.657 65.840 1.00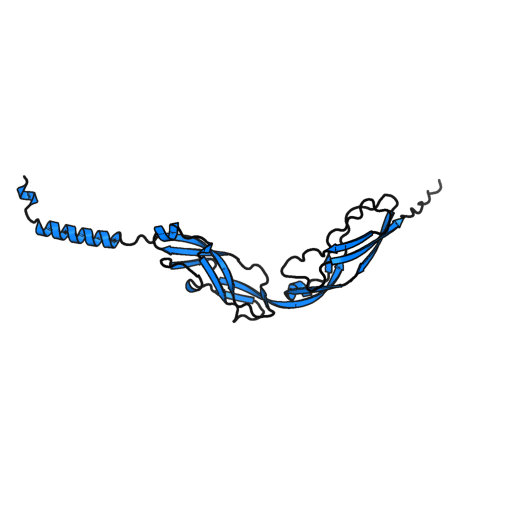 62.59 222 PRO A O 1
ATOM 1690 N N . PRO A 1 223 ? -2.575 -8.161 66.385 1.00 66.19 223 PRO A N 1
ATOM 1691 C CA . PRO A 1 223 ? -2.383 -8.027 67.822 1.00 66.19 223 PRO A CA 1
ATOM 1692 C C . PRO A 1 223 ? -1.023 -8.618 68.219 1.00 66.19 223 PRO A C 1
ATOM 1694 O O . PRO A 1 223 ? -0.562 -9.581 67.607 1.00 66.19 223 PRO A O 1
ATOM 1697 N N . ARG A 1 224 ? -0.386 -7.954 69.190 1.00 66.81 224 ARG A N 1
ATOM 1698 C CA . ARG A 1 224 ? 0.953 -8.249 69.725 1.00 66.81 224 ARG A CA 1
ATOM 1699 C C . ARG A 1 224 ? 1.096 -9.673 70.241 1.00 66.81 224 ARG A C 1
ATOM 1701 O O . ARG A 1 224 ? 0.121 -10.163 70.849 1.00 66.81 224 ARG A O 1
#